Protein AF-A0A7V5RYQ4-F1 (afdb_monomer_lite)

Radius of gyration: 20.07 Å; chains: 1; bounding box: 42×40×81 Å

Foldseek 3Di:
DDDDDDPPDPDPDDLLLVLLLCVLVVVLVVSLVSLVVCCVPPVLSSLLSNLLSCLSVLVLVVSQVSLVSNLVVQVVPDDALGSNLLSLLSNLLSCLSVVVLVVSVVSLVVQLVVCLVVCLVPHLDDSQLSNLLSLLLRDPCRQDLVNLVVSLVSDDDDPSSLQRCLQSVLSVCLVVVNNVSSLVSLVCSQPPCVNCVPDPDDRALSSLLSVLLSCVSVVVNVSSLVSLVVSLVRLSVQSNPDSDSSSVSNSSSSNSSSCSSCVPSPPD

Secondary structure (DSSP, 8-state):
--------PPP---HHHHHHHHHHTT-HHHHHHHHHHTTTT-HHHHHHHHHHHHHHTT-HHHHHHHHHHHHHHHTT---TT-HHHHHHHHHHHHHHHTT-HHHHHHHHHHHHHHHHHHHTTT----THHHHHHHHHH-SSS---HHHHHHHHTT--S-HHHHHHHHHHHHHHHHHTT-HHHHHHHHHHHHH-HHHHTT------HHHHHHHHHHHHHTT-HHHHHHHHHHHHHHHHHHHHH---HHHHHHHHHHHHHHHHH-TTTS--

Sequence (268 aa):
MLTSSVSASPQARNPVKDALRTLRQGKYADAARLAEQFRAEHPGKASSLRGAALAMQRQYAQALPELERAANATANTPRPMSTYESLTAMRIACLAMSGQRQQAAQLAKSFNRETATRYAEQYPRPAILYGILIGAAMPETAFTPAEAQKILQYEDPAYEVRYYEQHLRAYLQTRQRQYRPALASLRRTYTDPKITAGVRSAPQPETLLVEAYLHQQLGETAKMRTRLRDAEQQLQNAMRRTDDEQKVMHYCALALLGRMLFPQEWKL

Structure (mmCIF, N/CA/C/O backbone):
data_AF-A0A7V5RYQ4-F1
#
_entry.id   AF-A0A7V5RYQ4-F1
#
loop_
_atom_site.group_PDB
_atom_site.id
_atom_site.type_symbol
_atom_site.label_atom_id
_atom_site.label_alt_id
_atom_site.label_comp_id
_atom_site.label_asym_id
_atom_site.label_entity_id
_atom_site.label_seq_id
_atom_site.pdbx_PDB_ins_code
_atom_site.Cartn_x
_atom_site.Cartn_y
_atom_site.Cartn_z
_atom_site.occupancy
_atom_site.B_iso_or_equiv
_atom_site.auth_seq_id
_atom_site.auth_comp_id
_atom_site.auth_asym_id
_atom_site.auth_atom_id
_atom_site.pdbx_PDB_model_num
ATOM 1 N N . MET A 1 1 ? 14.874 24.824 -56.187 1.00 39.75 1 MET A N 1
ATOM 2 C CA . MET A 1 1 ? 14.093 23.840 -55.411 1.00 39.75 1 MET A CA 1
ATOM 3 C C . MET A 1 1 ? 15.074 23.010 -54.598 1.00 39.75 1 MET A C 1
ATOM 5 O O . MET A 1 1 ? 15.811 22.235 -55.185 1.00 39.75 1 MET A O 1
ATOM 9 N N . LEU A 1 2 ? 15.153 23.238 -53.286 1.00 34.47 2 LEU A N 1
ATOM 10 C CA . LEU A 1 2 ? 15.930 22.419 -52.350 1.00 34.47 2 LEU A CA 1
ATOM 11 C C . LEU A 1 2 ? 14.920 21.746 -51.422 1.00 34.47 2 LEU A C 1
ATOM 13 O O . LEU A 1 2 ? 14.260 22.419 -50.634 1.00 34.47 2 LEU A O 1
ATOM 17 N N . THR A 1 3 ? 14.752 20.438 -51.573 1.00 40.00 3 THR A N 1
ATOM 18 C CA . THR A 1 3 ? 13.918 19.608 -50.703 1.00 40.00 3 THR A CA 1
ATOM 19 C C . THR A 1 3 ? 14.797 18.808 -49.753 1.00 40.00 3 THR A C 1
ATOM 21 O O . THR A 1 3 ? 15.615 18.026 -50.225 1.00 40.00 3 THR A O 1
ATOM 24 N N . SER A 1 4 ? 14.502 18.947 -48.456 1.00 40.09 4 SER A N 1
ATOM 25 C CA . SER A 1 4 ? 14.674 17.950 -47.384 1.00 40.09 4 SER A CA 1
ATOM 26 C C . SER A 1 4 ? 16.119 17.553 -47.020 1.00 40.09 4 SER A C 1
ATOM 28 O O . SER A 1 4 ? 16.972 17.344 -47.860 1.00 40.09 4 SER A O 1
ATOM 30 N N . SER A 1 5 ? 16.487 17.380 -45.754 1.00 34.50 5 SER A N 1
ATOM 31 C CA . SER A 1 5 ? 15.731 16.715 -44.697 1.00 34.50 5 SER A CA 1
ATOM 32 C C . SER A 1 5 ? 16.264 17.141 -43.324 1.00 34.50 5 SER A C 1
ATOM 34 O O . SER A 1 5 ? 17.437 16.971 -43.010 1.00 34.50 5 SER A O 1
ATOM 36 N N . VAL A 1 6 ? 15.384 17.680 -42.480 1.00 40.66 6 VAL A N 1
ATOM 37 C CA . VAL A 1 6 ? 15.636 17.762 -41.039 1.00 40.66 6 VAL A CA 1
ATOM 38 C C . VAL A 1 6 ? 15.249 16.402 -40.470 1.00 40.66 6 VAL A C 1
ATOM 40 O O . VAL A 1 6 ? 14.070 16.116 -40.264 1.00 40.66 6 VAL A O 1
ATOM 43 N N . SER A 1 7 ? 16.234 15.530 -40.270 1.00 34.94 7 SER A N 1
ATOM 44 C CA . SER A 1 7 ? 16.066 14.306 -39.492 1.00 34.94 7 SER A CA 1
ATOM 45 C C . SER A 1 7 ? 15.860 14.691 -38.026 1.00 34.94 7 SER A C 1
ATOM 47 O O . SER A 1 7 ? 16.817 14.880 -37.273 1.00 34.94 7 SER A O 1
ATOM 49 N N . ALA A 1 8 ? 14.605 14.852 -37.615 1.00 39.09 8 ALA A N 1
ATOM 50 C CA . ALA A 1 8 ? 14.261 14.904 -36.204 1.00 39.09 8 ALA A CA 1
ATOM 51 C C . ALA A 1 8 ? 14.556 13.525 -35.593 1.00 39.09 8 ALA A C 1
ATOM 53 O O . ALA A 1 8 ? 13.819 12.567 -35.824 1.00 39.09 8 ALA A O 1
ATOM 54 N N . SER A 1 9 ? 15.652 13.412 -34.840 1.00 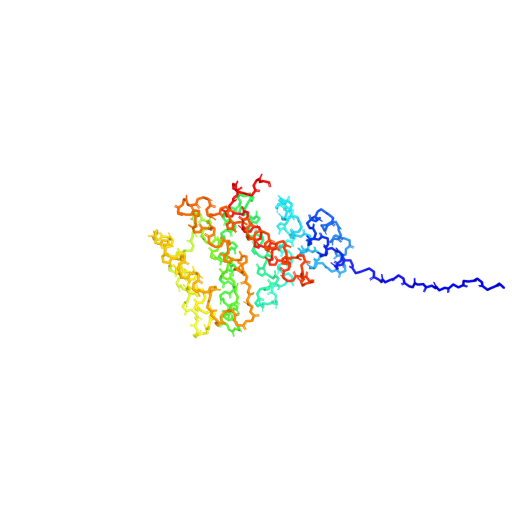36.44 9 SER A N 1
ATOM 55 C CA . SER A 1 9 ? 15.933 12.223 -34.036 1.00 36.44 9 SER A CA 1
ATOM 56 C C . SER A 1 9 ? 14.750 11.959 -33.096 1.00 36.44 9 SER A C 1
ATOM 58 O O . SER A 1 9 ? 14.366 12.862 -32.345 1.00 36.44 9 SER A O 1
ATOM 60 N N . PRO A 1 10 ? 14.151 10.755 -33.097 1.00 43.56 10 PRO A N 1
ATOM 61 C CA . PRO A 1 10 ? 13.106 10.429 -32.144 1.00 43.56 10 PRO A CA 1
ATOM 62 C C . PRO A 1 10 ? 13.731 10.440 -30.747 1.00 43.56 10 PRO A C 1
ATOM 64 O O . PRO A 1 10 ? 14.684 9.709 -30.483 1.00 43.56 10 PRO A O 1
ATOM 67 N N . GLN A 1 11 ? 13.216 11.287 -29.852 1.00 46.84 11 GLN A N 1
ATOM 68 C CA . GLN A 1 11 ? 13.546 11.232 -28.428 1.00 46.84 11 GLN A CA 1
ATOM 69 C C . GLN A 1 11 ? 13.432 9.775 -27.968 1.00 46.84 11 GLN A C 1
ATOM 71 O O . GLN A 1 11 ? 12.358 9.180 -28.091 1.00 46.84 11 GLN A O 1
ATOM 76 N N . ALA A 1 12 ? 14.534 9.195 -27.486 1.00 50.81 12 ALA A N 1
ATOM 77 C CA . ALA A 1 12 ? 14.554 7.830 -26.980 1.00 50.81 12 ALA A CA 1
ATOM 78 C C . ALA A 1 12 ? 13.444 7.682 -25.929 1.00 50.81 12 ALA A C 1
ATOM 80 O O . ALA A 1 12 ? 13.497 8.296 -24.859 1.00 50.81 12 ALA A O 1
ATOM 81 N N . ARG A 1 13 ? 12.388 6.933 -26.271 1.00 70.00 13 ARG A N 1
ATOM 82 C CA . ARG A 1 13 ? 11.271 6.667 -25.360 1.00 70.00 13 ARG A CA 1
ATOM 83 C C . ARG A 1 13 ? 11.849 5.993 -24.126 1.00 70.00 13 ARG A C 1
ATOM 85 O O . ARG A 1 13 ? 12.519 4.976 -24.251 1.00 70.00 13 ARG A O 1
ATOM 92 N N . ASN A 1 14 ? 11.623 6.570 -22.949 1.00 86.44 14 ASN A N 1
ATOM 93 C CA . ASN A 1 14 ? 12.034 5.957 -21.693 1.00 86.44 14 ASN A CA 1
ATOM 94 C C . ASN A 1 14 ? 10.878 5.065 -21.208 1.00 86.44 14 ASN A C 1
ATOM 96 O O . ASN A 1 14 ? 9.898 5.596 -20.671 1.00 86.44 14 ASN A O 1
ATOM 100 N N . PRO A 1 15 ? 10.968 3.733 -21.383 1.00 88.25 15 PRO A N 1
ATOM 101 C CA . PRO A 1 15 ? 9.842 2.834 -21.143 1.00 88.25 15 PRO A CA 1
ATOM 102 C C . PRO A 1 15 ? 9.419 2.806 -19.664 1.00 88.25 15 PRO A C 1
ATOM 104 O O . PRO A 1 15 ? 8.237 2.641 -19.359 1.00 88.25 15 PRO A O 1
ATOM 107 N N . VAL A 1 16 ? 10.349 3.078 -18.738 1.00 91.06 16 VAL A N 1
ATOM 108 C CA . VAL A 1 16 ? 10.059 3.218 -17.301 1.00 91.06 16 VAL A CA 1
ATOM 109 C C . VAL A 1 16 ? 9.179 4.441 -17.037 1.00 91.06 16 VAL A C 1
ATOM 111 O O . VAL A 1 16 ? 8.163 4.337 -16.347 1.00 91.06 16 VAL A O 1
ATOM 114 N N . LYS A 1 17 ? 9.531 5.605 -17.606 1.00 91.44 17 LYS A N 1
ATOM 115 C CA . LYS A 1 17 ? 8.724 6.831 -17.464 1.00 91.44 17 LYS A CA 1
ATOM 116 C C . LYS A 1 17 ? 7.338 6.664 -18.084 1.00 91.44 17 LYS A C 1
ATOM 118 O O . LYS A 1 17 ? 6.358 7.153 -17.521 1.00 91.44 17 LYS A O 1
ATOM 123 N N . ASP A 1 18 ? 7.243 5.951 -19.202 1.00 92.00 18 ASP A N 1
ATOM 124 C CA . ASP A 1 18 ? 5.969 5.672 -19.865 1.00 92.00 18 ASP A CA 1
ATOM 125 C C . ASP A 1 18 ? 5.062 4.769 -19.025 1.00 92.00 18 ASP A C 1
ATOM 127 O O . ASP A 1 18 ? 3.883 5.092 -18.845 1.00 92.00 18 ASP A O 1
ATOM 131 N N . ALA A 1 19 ? 5.598 3.695 -18.440 1.00 93.06 19 ALA A N 1
ATOM 132 C CA . ALA A 1 19 ? 4.845 2.845 -17.520 1.00 93.06 19 ALA A CA 1
ATOM 133 C C . ALA A 1 19 ? 4.399 3.605 -16.262 1.00 93.06 19 ALA A C 1
ATOM 135 O O . ALA A 1 19 ? 3.227 3.527 -15.889 1.00 93.06 19 ALA A O 1
ATOM 136 N N . LEU A 1 20 ? 5.280 4.409 -15.653 1.00 92.62 20 LEU A N 1
ATOM 137 C CA . LEU A 1 20 ? 4.946 5.226 -14.481 1.00 92.62 20 LEU A CA 1
ATOM 138 C C . LEU A 1 20 ? 3.841 6.249 -14.789 1.00 92.62 20 LEU A C 1
ATOM 140 O O . LEU A 1 20 ? 2.876 6.387 -14.035 1.00 92.62 20 LEU A O 1
ATOM 144 N N . ARG A 1 21 ? 3.941 6.948 -15.924 1.00 93.12 21 ARG A N 1
ATOM 145 C CA . ARG A 1 21 ? 2.907 7.880 -16.397 1.00 93.12 21 ARG A CA 1
ATOM 146 C C . ARG A 1 21 ? 1.570 7.172 -16.621 1.00 93.12 21 ARG A C 1
ATOM 148 O O . ARG A 1 21 ? 0.529 7.696 -16.234 1.00 93.12 21 ARG A O 1
ATOM 155 N N . THR A 1 22 ? 1.600 5.983 -17.214 1.00 92.88 22 THR A N 1
ATOM 156 C CA . THR A 1 22 ? 0.405 5.170 -17.482 1.00 92.88 22 THR A CA 1
ATOM 157 C C . THR A 1 22 ? -0.258 4.707 -16.179 1.00 92.88 22 THR A C 1
ATOM 159 O O . THR A 1 22 ? -1.479 4.806 -16.039 1.00 92.88 22 THR A O 1
ATOM 162 N N . LEU A 1 23 ? 0.543 4.316 -15.181 1.00 91.81 23 LEU A N 1
ATOM 163 C CA . LEU A 1 23 ? 0.080 3.958 -13.838 1.00 91.81 23 LEU A CA 1
ATOM 164 C C . LEU A 1 23 ? -0.651 5.128 -13.158 1.00 91.81 23 LEU A C 1
ATOM 166 O O . LEU A 1 23 ? -1.764 4.960 -12.660 1.00 91.81 23 LEU A O 1
ATOM 170 N N . ARG A 1 24 ? -0.075 6.337 -13.205 1.00 91.31 24 ARG A N 1
ATOM 171 C CA . ARG A 1 24 ? -0.666 7.563 -12.627 1.00 91.31 24 ARG A CA 1
ATOM 172 C C . ARG A 1 24 ? -1.993 7.966 -13.266 1.00 91.31 24 ARG A C 1
ATOM 174 O O . ARG A 1 24 ? -2.818 8.612 -12.624 1.00 91.31 24 ARG A O 1
ATOM 181 N N . GLN A 1 25 ? -2.199 7.595 -14.528 1.00 89.62 25 GLN A N 1
ATOM 182 C CA . GLN A 1 25 ? -3.453 7.821 -15.248 1.00 89.62 25 GLN A CA 1
ATOM 183 C C . GLN A 1 25 ? -4.543 6.797 -14.896 1.00 89.62 25 GLN A C 1
ATOM 185 O O . GLN A 1 25 ? -5.648 6.903 -15.416 1.00 89.62 25 GLN A O 1
ATOM 190 N N . GLY A 1 26 ? -4.255 5.809 -14.041 1.00 88.88 26 GLY A N 1
ATOM 191 C CA . GLY A 1 26 ? -5.197 4.742 -13.698 1.00 88.88 26 GLY A CA 1
ATOM 192 C C . GLY A 1 26 ? -5.332 3.662 -14.775 1.00 88.88 26 GLY A C 1
ATOM 193 O O . GLY A 1 26 ? -6.172 2.774 -14.655 1.00 88.88 26 GLY A O 1
ATOM 194 N N . LYS A 1 27 ? -4.498 3.696 -15.822 1.00 93.69 27 LYS A N 1
ATOM 195 C CA . LYS A 1 27 ? -4.488 2.703 -16.908 1.00 93.69 27 LYS A CA 1
ATOM 196 C C . LYS A 1 27 ? -3.659 1.489 -16.496 1.00 93.69 27 LYS A C 1
ATOM 198 O O . LYS A 1 27 ? -2.591 1.214 -17.036 1.00 93.69 27 LYS A O 1
ATOM 203 N N . TYR A 1 28 ? -4.119 0.789 -15.467 1.00 95.12 28 TYR A N 1
ATOM 204 C CA . TYR A 1 28 ? -3.316 -0.220 -14.782 1.00 95.12 28 TYR A CA 1
ATOM 205 C C . TYR A 1 28 ? -2.943 -1.416 -15.672 1.00 95.12 28 TYR A C 1
ATOM 207 O O . TYR A 1 28 ? -1.801 -1.865 -15.628 1.00 95.12 28 TYR A O 1
ATOM 215 N N . ALA A 1 29 ? -3.855 -1.895 -16.525 1.00 95.38 29 ALA A N 1
ATOM 216 C CA . ALA A 1 29 ? -3.565 -2.993 -17.452 1.00 95.38 29 ALA A CA 1
ATOM 217 C C . ALA A 1 29 ? -2.414 -2.641 -18.413 1.00 95.38 29 ALA A C 1
ATOM 219 O O . ALA A 1 29 ? -1.463 -3.410 -18.571 1.00 95.38 29 ALA A O 1
ATOM 220 N N . ASP A 1 30 ? -2.449 -1.433 -18.982 1.00 95.88 30 ASP A N 1
ATOM 221 C CA . ASP A 1 30 ? -1.393 -0.933 -19.862 1.00 95.88 30 ASP A CA 1
ATOM 222 C C . ASP A 1 30 ? -0.076 -0.723 -19.115 1.00 95.88 30 ASP A C 1
ATOM 224 O O . ASP A 1 30 ? 0.979 -1.097 -19.622 1.00 95.88 30 ASP A O 1
ATOM 228 N N . ALA A 1 31 ? -0.121 -0.178 -17.895 1.00 95.50 31 ALA A N 1
ATOM 229 C CA . ALA A 1 31 ? 1.069 0.002 -17.068 1.00 95.50 31 ALA A CA 1
ATOM 230 C C . ALA A 1 31 ? 1.757 -1.340 -16.763 1.00 95.50 31 ALA A C 1
ATOM 232 O O . ALA A 1 31 ? 2.977 -1.441 -16.876 1.00 95.50 31 ALA A O 1
ATOM 233 N N . ALA A 1 32 ? 0.981 -2.386 -16.451 1.00 96.69 32 ALA A N 1
ATOM 234 C CA . ALA A 1 32 ? 1.501 -3.732 -16.213 1.00 96.69 32 ALA A CA 1
ATOM 235 C C . ALA A 1 32 ? 2.130 -4.355 -17.473 1.00 96.69 32 ALA A C 1
ATOM 237 O O . ALA A 1 32 ? 3.149 -5.043 -17.376 1.00 96.69 32 ALA A O 1
ATOM 238 N N . ARG A 1 33 ? 1.544 -4.106 -18.653 1.00 96.31 33 ARG A N 1
ATOM 239 C CA . ARG A 1 33 ? 2.084 -4.556 -19.945 1.00 96.31 33 ARG A CA 1
ATOM 240 C C . ARG A 1 33 ? 3.380 -3.832 -20.299 1.00 96.31 33 ARG A C 1
ATOM 242 O O . ARG A 1 33 ? 4.342 -4.483 -20.686 1.00 96.31 33 ARG A O 1
ATOM 249 N N . LEU A 1 34 ? 3.418 -2.508 -20.146 1.00 95.50 34 LEU A N 1
ATOM 250 C CA . LEU A 1 34 ? 4.619 -1.706 -20.394 1.00 95.50 34 LEU A CA 1
ATOM 251 C C . LEU A 1 34 ? 5.756 -2.098 -19.445 1.00 95.50 34 LEU A C 1
ATOM 253 O O . LEU A 1 34 ? 6.893 -2.209 -19.888 1.00 95.50 34 LEU A O 1
ATOM 257 N N . ALA A 1 35 ? 5.448 -2.373 -18.173 1.00 95.19 35 ALA A N 1
ATOM 258 C CA . ALA A 1 35 ? 6.424 -2.844 -17.193 1.00 95.19 35 ALA A CA 1
ATOM 259 C C . ALA A 1 35 ? 7.144 -4.131 -17.622 1.00 95.19 35 ALA A C 1
ATOM 261 O O . ALA A 1 35 ? 8.342 -4.277 -17.398 1.00 95.19 35 ALA A O 1
ATOM 262 N N . GLU A 1 36 ? 6.430 -5.044 -18.281 1.00 93.94 36 GLU A N 1
ATOM 263 C CA . GLU A 1 36 ? 7.011 -6.294 -18.773 1.00 93.94 36 GLU A CA 1
ATOM 264 C C . GLU A 1 36 ? 8.041 -6.064 -19.887 1.00 93.94 36 GLU A C 1
ATOM 266 O O . GLU A 1 36 ? 9.062 -6.743 -19.939 1.00 93.94 36 GLU A O 1
ATOM 271 N N . GLN A 1 37 ? 7.815 -5.065 -20.745 1.00 94.00 37 GLN A N 1
ATOM 272 C CA . GLN A 1 37 ? 8.650 -4.807 -21.923 1.00 94.00 37 GLN A CA 1
ATOM 273 C C . GLN A 1 37 ? 10.085 -4.407 -21.574 1.00 94.00 37 GLN A C 1
ATOM 275 O O . GLN A 1 37 ? 10.991 -4.693 -22.346 1.00 94.00 37 GLN A O 1
ATOM 280 N N . PHE A 1 38 ? 10.301 -3.776 -20.417 1.00 93.94 38 PHE A N 1
ATOM 281 C CA . PHE A 1 38 ? 11.634 -3.362 -19.964 1.00 93.94 38 PHE A CA 1
ATOM 282 C C . PHE A 1 38 ? 12.177 -4.215 -18.811 1.00 93.94 38 PHE A C 1
ATOM 284 O O . PHE A 1 38 ? 13.184 -3.858 -18.196 1.00 93.94 38 PHE A O 1
ATOM 291 N N . ARG A 1 39 ? 11.538 -5.350 -18.490 1.00 95.00 39 ARG A N 1
ATOM 292 C CA . ARG A 1 39 ? 11.945 -6.207 -17.364 1.00 95.00 39 ARG A CA 1
ATOM 293 C C . ARG A 1 39 ? 13.393 -6.678 -17.474 1.00 95.00 39 ARG A C 1
ATOM 295 O O . ARG A 1 39 ? 14.073 -6.728 -16.454 1.00 95.00 39 ARG A O 1
ATOM 302 N N . ALA A 1 40 ? 13.853 -7.001 -18.683 1.00 93.19 40 ALA A N 1
ATOM 303 C CA . ALA A 1 40 ? 15.225 -7.447 -18.920 1.00 93.19 40 ALA A CA 1
ATOM 304 C C . ALA A 1 40 ? 16.263 -6.373 -18.543 1.00 93.19 40 ALA A C 1
ATOM 306 O O . ALA A 1 40 ? 17.316 -6.696 -18.003 1.00 93.19 40 ALA A O 1
ATOM 307 N N . GLU A 1 41 ? 15.943 -5.099 -18.775 1.00 92.38 41 GLU A N 1
ATOM 308 C CA . GLU A 1 41 ? 16.846 -3.965 -18.542 1.00 92.38 41 GLU A CA 1
ATOM 309 C C . GLU A 1 41 ? 16.755 -3.430 -17.104 1.00 92.38 41 GLU A C 1
ATOM 311 O O . GLU A 1 41 ? 17.755 -3.030 -16.505 1.00 92.38 41 GLU A O 1
ATOM 316 N N . HIS A 1 42 ? 15.550 -3.420 -16.522 1.00 92.31 42 HIS A N 1
ATOM 317 C CA . HIS A 1 42 ? 15.293 -2.863 -15.191 1.00 92.31 42 HIS A CA 1
ATOM 318 C C . HIS A 1 42 ? 14.363 -3.760 -14.353 1.00 92.31 42 HIS A C 1
ATOM 320 O O . HIS A 1 42 ? 13.233 -3.366 -14.043 1.00 92.31 42 HIS A O 1
ATOM 326 N N . PRO A 1 43 ? 14.821 -4.946 -13.913 1.00 91.94 43 PRO A N 1
ATOM 327 C CA . PRO A 1 43 ? 13.960 -5.961 -13.296 1.00 91.94 43 PRO A CA 1
ATOM 328 C C . PRO A 1 43 ? 13.281 -5.501 -11.997 1.00 91.94 43 PRO A C 1
ATOM 330 O O . PRO A 1 43 ? 12.105 -5.802 -11.776 1.00 91.94 43 PRO A O 1
ATOM 333 N N . GLY A 1 44 ? 13.976 -4.730 -11.151 1.00 91.19 44 GLY A N 1
ATOM 334 C CA . GLY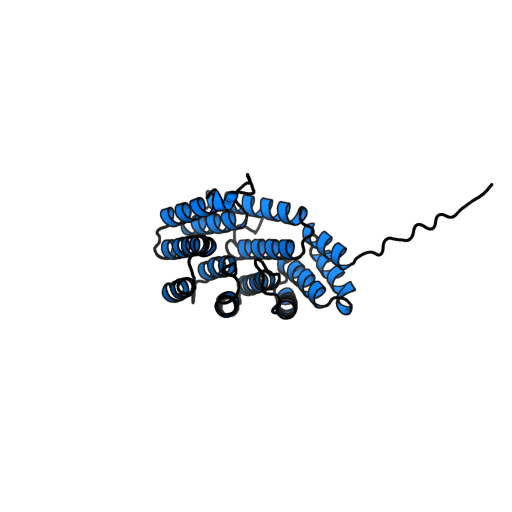 A 1 44 ? 13.410 -4.194 -9.905 1.00 91.19 44 GLY A CA 1
ATOM 335 C C . GLY A 1 44 ? 12.294 -3.173 -10.149 1.00 91.19 44 GLY A C 1
ATOM 336 O O . GLY A 1 44 ? 11.213 -3.284 -9.572 1.00 91.19 44 GLY A O 1
ATOM 337 N N . LYS A 1 45 ? 12.516 -2.227 -11.072 1.00 91.62 45 LYS A N 1
ATOM 338 C CA . LYS A 1 45 ? 11.516 -1.210 -11.446 1.00 91.62 45 LYS A CA 1
ATOM 339 C C . LYS A 1 45 ? 10.323 -1.822 -12.171 1.00 91.62 45 LYS A C 1
ATOM 341 O O . LYS A 1 45 ? 9.185 -1.441 -11.911 1.00 91.62 45 LYS A O 1
ATOM 346 N N . ALA A 1 46 ? 10.577 -2.798 -13.043 1.00 94.38 46 ALA A N 1
ATOM 347 C CA . ALA A 1 46 ? 9.528 -3.547 -13.722 1.00 94.38 46 ALA A CA 1
ATOM 348 C C . ALA A 1 46 ? 8.636 -4.262 -12.703 1.00 94.38 46 ALA A C 1
ATOM 350 O O . ALA A 1 46 ? 7.417 -4.119 -12.752 1.00 94.38 46 ALA A O 1
ATOM 351 N N . SER A 1 47 ? 9.245 -4.944 -11.725 1.00 96.62 47 SER A N 1
ATOM 352 C CA . SER A 1 47 ? 8.510 -5.632 -10.657 1.00 96.62 47 SER A CA 1
ATOM 353 C C . SER A 1 47 ? 7.704 -4.655 -9.788 1.00 96.62 47 SER A C 1
ATOM 355 O O . SER A 1 47 ? 6.549 -4.927 -9.473 1.00 96.62 47 SER A O 1
ATOM 357 N N . SER A 1 48 ? 8.268 -3.486 -9.458 1.00 94.81 48 SER A N 1
ATOM 358 C CA . SER A 1 48 ? 7.599 -2.427 -8.682 1.00 94.81 48 SER A CA 1
ATOM 359 C C . SER A 1 48 ? 6.337 -1.915 -9.390 1.00 94.81 48 SER A C 1
ATOM 361 O O . SER A 1 48 ? 5.223 -2.018 -8.870 1.00 94.81 48 SER A O 1
ATOM 363 N N . LEU A 1 49 ? 6.494 -1.448 -10.634 1.00 95.69 49 LEU A N 1
ATOM 364 C CA . LEU A 1 49 ? 5.409 -0.866 -11.426 1.00 95.69 49 LEU A CA 1
ATOM 365 C C . LEU A 1 49 ? 4.345 -1.900 -11.802 1.00 95.69 49 LEU A C 1
ATOM 367 O O . LEU A 1 49 ? 3.148 -1.616 -11.705 1.00 95.69 49 LEU A O 1
ATOM 371 N N . ARG A 1 50 ? 4.762 -3.110 -12.192 1.00 97.31 50 ARG A N 1
ATOM 372 C CA . ARG A 1 50 ? 3.841 -4.205 -12.504 1.00 97.31 50 ARG A CA 1
ATOM 373 C C . ARG A 1 50 ? 3.083 -4.657 -11.260 1.00 97.31 50 ARG A C 1
ATOM 375 O O . ARG A 1 50 ? 1.865 -4.789 -11.323 1.00 97.31 50 ARG A O 1
ATOM 382 N N . GLY A 1 51 ? 3.771 -4.850 -10.135 1.00 96.81 51 GLY A N 1
ATOM 383 C CA . GLY A 1 51 ? 3.157 -5.245 -8.868 1.00 96.81 51 GLY A CA 1
ATOM 384 C C . GLY A 1 51 ? 2.094 -4.251 -8.404 1.00 96.81 51 GLY A C 1
ATOM 385 O O . GLY A 1 51 ? 0.964 -4.654 -8.122 1.00 96.81 51 GLY A O 1
ATOM 386 N N . ALA A 1 52 ? 2.408 -2.951 -8.419 1.00 95.12 52 ALA A N 1
ATOM 387 C CA . ALA A 1 52 ? 1.448 -1.897 -8.094 1.00 95.12 52 ALA A CA 1
ATOM 388 C C . ALA A 1 52 ? 0.244 -1.902 -9.053 1.00 95.12 52 ALA A C 1
ATOM 390 O O . ALA A 1 52 ? -0.906 -1.891 -8.612 1.00 95.12 52 ALA A O 1
ATOM 391 N N . ALA A 1 53 ? 0.481 -1.992 -10.365 1.00 96.69 53 ALA A N 1
ATOM 392 C CA . ALA A 1 53 ? -0.584 -2.036 -11.364 1.00 96.69 53 ALA A CA 1
ATOM 393 C C . ALA A 1 53 ? -1.522 -3.247 -11.193 1.00 96.69 53 ALA A C 1
ATOM 395 O O . ALA A 1 53 ? -2.744 -3.104 -11.273 1.00 96.69 53 ALA A O 1
ATOM 396 N N . LEU A 1 54 ? -0.978 -4.441 -10.947 1.00 97.69 54 LEU A N 1
ATOM 397 C CA . LEU A 1 54 ? -1.761 -5.660 -10.714 1.00 97.69 54 LEU A CA 1
ATOM 398 C C . LEU A 1 54 ? -2.568 -5.566 -9.411 1.00 97.69 54 LEU A C 1
ATOM 400 O O . LEU A 1 54 ? -3.749 -5.920 -9.382 1.00 97.69 54 LEU A O 1
ATOM 404 N N . ALA A 1 55 ? -1.966 -5.028 -8.345 1.00 94.75 55 ALA A N 1
ATOM 405 C CA . ALA A 1 55 ? -2.640 -4.824 -7.066 1.00 94.75 55 ALA A CA 1
ATOM 406 C C . ALA A 1 55 ? -3.823 -3.852 -7.197 1.00 94.75 55 ALA A C 1
ATOM 408 O O . ALA A 1 55 ? -4.917 -4.123 -6.694 1.00 94.75 55 ALA A O 1
ATOM 409 N N . MET A 1 56 ? -3.643 -2.754 -7.939 1.00 92.81 56 MET A N 1
ATOM 410 C CA . MET A 1 56 ? -4.710 -1.783 -8.198 1.00 92.81 56 MET A CA 1
ATOM 411 C C . MET A 1 56 ? -5.861 -2.367 -9.030 1.00 92.81 56 MET A C 1
ATOM 413 O O . MET A 1 56 ? -7.008 -1.962 -8.822 1.00 92.81 56 MET A O 1
ATOM 417 N N . GLN A 1 57 ? -5.577 -3.365 -9.877 1.00 94.44 57 GLN A N 1
ATOM 418 C CA . GLN A 1 57 ? -6.556 -4.176 -10.621 1.00 94.44 57 GLN A CA 1
ATOM 419 C C . GLN A 1 57 ? -7.183 -5.310 -9.799 1.00 94.44 57 GLN A C 1
ATOM 421 O O . GLN A 1 57 ? -7.961 -6.094 -10.336 1.00 94.44 57 GLN A O 1
ATOM 426 N N . ARG A 1 58 ? -6.860 -5.422 -8.505 1.00 93.94 58 ARG A N 1
ATOM 427 C CA . ARG A 1 58 ? -7.324 -6.502 -7.617 1.00 93.94 58 ARG A CA 1
ATOM 428 C C . ARG A 1 58 ? -6.846 -7.901 -8.032 1.00 93.94 58 ARG A C 1
ATOM 430 O O . ARG A 1 58 ? -7.356 -8.905 -7.542 1.00 93.94 58 ARG A O 1
ATOM 437 N N . GLN A 1 59 ? -5.820 -7.991 -8.878 1.00 96.50 59 GLN A N 1
ATOM 438 C CA . GLN A 1 59 ? -5.178 -9.248 -9.271 1.00 96.50 59 GLN A CA 1
ATOM 439 C C . GLN A 1 59 ? -4.128 -9.654 -8.223 1.00 96.50 59 GLN A C 1
ATOM 441 O O . GLN A 1 59 ? -2.942 -9.793 -8.518 1.00 96.50 59 GLN A O 1
ATOM 446 N N . TYR A 1 60 ? -4.561 -9.812 -6.967 1.00 94.69 60 TYR A N 1
ATOM 447 C CA . TYR A 1 60 ? -3.670 -9.932 -5.806 1.00 94.69 60 TYR A CA 1
ATOM 448 C C . TYR A 1 60 ? -2.707 -11.119 -5.896 1.00 94.69 60 TYR A C 1
ATOM 450 O O . TYR A 1 60 ? -1.530 -10.963 -5.590 1.00 94.69 60 TYR A O 1
ATOM 458 N N . ALA A 1 61 ? -3.175 -12.274 -6.379 1.00 94.94 61 ALA A N 1
ATOM 459 C CA . ALA A 1 61 ? -2.336 -13.462 -6.543 1.00 94.94 61 ALA A CA 1
ATOM 460 C C . ALA A 1 61 ? -1.140 -13.216 -7.480 1.00 94.94 61 ALA A C 1
ATOM 462 O O . ALA A 1 61 ? -0.045 -13.703 -7.221 1.00 94.94 61 ALA A O 1
ATOM 463 N N . GLN A 1 62 ? -1.330 -12.416 -8.535 1.00 96.94 62 GLN A N 1
ATOM 464 C CA . GLN A 1 62 ? -0.261 -12.055 -9.471 1.00 96.94 62 GLN A CA 1
ATOM 465 C C . GLN A 1 62 ? 0.589 -10.887 -8.951 1.00 96.94 62 GLN A C 1
ATOM 467 O O . GLN A 1 62 ? 1.785 -10.825 -9.222 1.00 96.94 62 GLN A O 1
ATOM 472 N N . ALA A 1 63 ? -0.013 -9.964 -8.197 1.00 97.06 63 ALA A N 1
ATOM 473 C CA . ALA A 1 63 ? 0.679 -8.805 -7.642 1.00 97.06 63 ALA A CA 1
ATOM 474 C C . ALA A 1 63 ? 1.696 -9.183 -6.555 1.00 97.06 63 ALA A C 1
ATOM 476 O O . ALA A 1 63 ? 2.785 -8.620 -6.511 1.00 97.06 63 ALA A O 1
ATOM 477 N N . LEU A 1 64 ? 1.357 -10.139 -5.685 1.00 95.88 64 LEU A N 1
ATOM 478 C CA . LEU A 1 64 ? 2.185 -10.534 -4.540 1.00 95.88 64 LEU A CA 1
ATOM 479 C C . LEU A 1 64 ? 3.639 -10.901 -4.894 1.00 95.88 64 LEU A C 1
ATOM 481 O O . LEU A 1 64 ? 4.533 -10.287 -4.306 1.00 95.88 64 LEU A O 1
ATOM 485 N N . PRO A 1 65 ? 3.917 -11.819 -5.844 1.00 97.06 65 PRO A N 1
ATOM 486 C CA . PRO A 1 65 ? 5.295 -12.170 -6.195 1.00 97.06 65 PRO A CA 1
ATOM 487 C C . PRO A 1 65 ? 6.058 -11.016 -6.867 1.00 97.06 65 PRO A C 1
ATOM 489 O O . PRO A 1 65 ? 7.274 -10.911 -6.714 1.00 97.06 65 PRO A O 1
ATOM 492 N N . GLU A 1 66 ? 5.373 -10.131 -7.600 1.00 97.75 66 GLU A N 1
ATOM 493 C CA . GLU A 1 66 ? 5.991 -8.930 -8.183 1.00 97.75 66 GLU A CA 1
ATOM 494 C C . GLU A 1 66 ? 6.408 -7.937 -7.093 1.00 97.75 66 GLU A C 1
ATOM 496 O O . GLU A 1 66 ? 7.547 -7.469 -7.068 1.00 97.75 66 GLU A O 1
ATOM 501 N N . LEU A 1 67 ? 5.503 -7.662 -6.152 1.00 94.69 67 LEU A N 1
ATOM 502 C CA . LEU A 1 67 ? 5.754 -6.755 -5.038 1.00 94.69 67 LEU A CA 1
ATOM 503 C C . LEU A 1 67 ? 6.845 -7.287 -4.101 1.00 94.69 67 LEU A C 1
ATOM 505 O O . LEU A 1 67 ? 7.647 -6.508 -3.597 1.00 94.69 67 LEU A O 1
ATOM 509 N N . GLU A 1 68 ? 6.903 -8.601 -3.875 1.00 94.38 68 GLU A N 1
ATOM 510 C CA . GLU A 1 68 ? 7.976 -9.236 -3.106 1.00 94.38 68 GLU A CA 1
ATOM 511 C C . GLU A 1 68 ? 9.342 -9.063 -3.770 1.00 94.38 68 GLU A C 1
ATOM 513 O O . GLU A 1 68 ? 10.280 -8.592 -3.127 1.00 94.38 68 GLU A O 1
ATOM 518 N N . ARG A 1 69 ? 9.447 -9.373 -5.068 1.00 94.25 69 ARG A N 1
ATOM 519 C CA . ARG A 1 69 ? 10.691 -9.175 -5.823 1.00 94.25 69 ARG A CA 1
ATOM 520 C C . ARG A 1 69 ? 11.147 -7.718 -5.786 1.00 94.25 69 ARG A C 1
ATOM 522 O O . ARG A 1 69 ? 12.328 -7.453 -5.571 1.00 94.25 69 ARG A O 1
ATOM 529 N N . ALA A 1 70 ? 10.218 -6.781 -5.954 1.00 92.75 70 ALA A N 1
ATOM 530 C CA . ALA A 1 70 ? 10.508 -5.353 -5.900 1.00 92.75 70 ALA A CA 1
ATOM 531 C C . ALA A 1 70 ? 10.954 -4.889 -4.500 1.00 92.75 70 ALA A C 1
ATOM 533 O O . ALA A 1 70 ? 11.907 -4.115 -4.379 1.00 92.75 70 ALA A O 1
ATOM 534 N N . ALA A 1 71 ? 10.291 -5.371 -3.443 1.00 88.88 71 ALA A N 1
ATOM 535 C CA . ALA A 1 71 ? 10.646 -5.045 -2.064 1.00 88.88 71 ALA A CA 1
ATOM 536 C C . ALA A 1 71 ? 12.057 -5.556 -1.742 1.00 88.88 71 ALA A C 1
ATOM 538 O O . ALA A 1 71 ? 12.897 -4.785 -1.291 1.00 88.88 71 ALA A O 1
ATOM 539 N N . ASN A 1 72 ? 12.364 -6.808 -2.088 1.00 89.06 72 ASN A N 1
ATOM 540 C CA . ASN A 1 72 ? 13.691 -7.390 -1.873 1.00 89.06 72 ASN A CA 1
ATOM 541 C C . ASN A 1 72 ? 14.787 -6.626 -2.636 1.00 89.06 72 ASN A C 1
ATOM 543 O O . ASN A 1 72 ? 15.857 -6.374 -2.088 1.00 89.06 72 ASN A O 1
ATOM 547 N N . ALA A 1 73 ? 14.506 -6.184 -3.867 1.00 87.06 73 ALA A N 1
ATOM 548 C CA . ALA A 1 73 ? 15.444 -5.388 -4.663 1.00 87.06 73 ALA A CA 1
ATOM 549 C C . ALA A 1 73 ? 15.727 -3.989 -4.078 1.00 87.06 73 ALA A C 1
ATOM 551 O O . ALA A 1 73 ? 16.740 -3.380 -4.416 1.00 87.06 73 ALA A O 1
ATOM 552 N N . THR A 1 74 ? 14.844 -3.469 -3.219 1.00 81.88 74 THR A N 1
ATOM 553 C CA . THR A 1 74 ? 14.944 -2.124 -2.619 1.00 81.88 74 THR A CA 1
ATOM 554 C C . THR A 1 74 ? 15.178 -2.149 -1.104 1.00 81.88 74 THR A C 1
ATOM 556 O O . THR A 1 74 ? 15.298 -1.096 -0.477 1.00 81.88 74 THR A O 1
ATOM 559 N N . ALA A 1 75 ? 15.312 -3.339 -0.508 1.00 74.62 75 ALA A N 1
ATOM 560 C CA . ALA A 1 75 ? 15.426 -3.539 0.937 1.00 74.62 75 ALA A CA 1
ATOM 561 C C . ALA A 1 75 ? 16.692 -2.913 1.553 1.00 74.62 75 ALA A C 1
ATOM 563 O O . ALA A 1 75 ? 16.716 -2.612 2.744 1.00 74.62 75 ALA A O 1
ATOM 564 N N . ASN A 1 76 ? 17.738 -2.688 0.752 1.00 67.62 76 ASN A N 1
ATOM 565 C CA . ASN A 1 76 ? 19.009 -2.113 1.209 1.00 67.62 76 ASN A CA 1
ATOM 566 C C . ASN A 1 76 ? 19.051 -0.577 1.142 1.00 67.62 76 ASN A C 1
ATOM 568 O O . ASN A 1 76 ? 20.067 0.019 1.488 1.00 67.62 76 ASN A O 1
ATOM 572 N N . THR A 1 77 ? 17.962 0.078 0.725 1.00 60.19 77 THR A N 1
ATOM 573 C CA . THR A 1 77 ? 17.850 1.546 0.700 1.00 60.19 77 THR A CA 1
ATOM 574 C C . THR A 1 77 ? 16.771 2.051 1.666 1.00 60.19 77 THR A C 1
ATOM 576 O O . THR A 1 77 ? 15.780 2.638 1.218 1.00 60.19 77 THR A O 1
ATOM 579 N N . PRO A 1 78 ? 16.913 1.824 2.987 1.00 50.84 78 PRO A N 1
ATOM 580 C CA . PRO A 1 78 ? 15.955 2.324 3.961 1.00 50.84 78 PRO A CA 1
ATOM 581 C C . PRO A 1 78 ? 16.065 3.853 4.045 1.00 50.84 78 PRO A C 1
ATOM 583 O O . PRO A 1 78 ? 17.090 4.413 4.421 1.00 50.84 78 PRO A O 1
ATOM 586 N N . ARG A 1 79 ? 14.998 4.542 3.644 1.00 53.03 79 ARG A N 1
ATOM 587 C CA . ARG A 1 79 ? 14.819 5.999 3.751 1.00 53.03 79 ARG A CA 1
ATOM 588 C C . ARG A 1 79 ? 13.383 6.305 4.172 1.00 53.03 79 ARG A C 1
ATOM 590 O O . ARG A 1 79 ? 12.525 5.432 4.013 1.00 53.03 79 ARG A O 1
ATOM 597 N N . PRO A 1 80 ? 13.088 7.530 4.637 1.00 45.91 80 PRO A N 1
ATOM 598 C CA . PRO A 1 80 ? 11.716 7.919 4.901 1.00 45.91 80 PRO A CA 1
ATOM 599 C C . PRO A 1 80 ? 10.832 7.784 3.658 1.00 45.91 80 PRO A C 1
ATOM 601 O O . PRO A 1 80 ? 11.204 8.276 2.591 1.00 45.91 80 PRO A O 1
ATOM 604 N N . MET A 1 81 ? 9.678 7.118 3.799 1.00 55.31 81 MET A N 1
ATOM 605 C CA . MET A 1 81 ? 8.757 6.779 2.704 1.00 55.31 81 MET A CA 1
ATOM 606 C C . MET A 1 81 ? 9.392 5.872 1.645 1.00 55.31 81 MET A C 1
ATOM 608 O O . MET A 1 81 ? 9.085 6.023 0.463 1.00 55.31 81 MET A O 1
ATOM 612 N N . SER A 1 82 ? 10.335 4.996 2.006 1.00 67.88 82 SER A N 1
ATOM 613 C CA . SER A 1 82 ? 11.072 4.240 0.988 1.00 67.88 82 SER A CA 1
ATOM 614 C C . SER A 1 82 ? 10.145 3.370 0.141 1.00 67.88 82 SER A C 1
ATOM 616 O O . SER A 1 82 ? 9.082 2.908 0.571 1.00 67.88 82 SER A O 1
ATOM 618 N N . THR A 1 83 ? 10.582 3.110 -1.089 1.00 78.38 83 THR A N 1
ATOM 619 C CA . THR A 1 83 ? 9.907 2.179 -1.994 1.00 78.38 83 THR A CA 1
ATOM 620 C C . THR A 1 83 ? 9.695 0.819 -1.316 1.00 78.38 83 THR A C 1
ATOM 622 O O . THR A 1 83 ? 8.633 0.229 -1.486 1.00 78.38 83 THR A O 1
ATOM 625 N N . TYR A 1 84 ? 10.628 0.374 -0.463 1.00 83.00 84 TYR A N 1
ATOM 626 C CA . TYR A 1 84 ? 10.493 -0.846 0.339 1.00 83.00 84 TYR A CA 1
ATOM 627 C C . TYR A 1 84 ? 9.257 -0.835 1.252 1.00 83.00 84 TYR A C 1
ATOM 629 O O . TYR A 1 84 ? 8.477 -1.790 1.236 1.00 83.00 84 TYR A O 1
ATOM 637 N N . GLU A 1 85 ? 9.042 0.245 2.011 1.00 77.56 85 GLU A N 1
ATOM 638 C CA . GLU A 1 85 ? 7.894 0.370 2.921 1.00 77.56 85 GLU A CA 1
ATOM 639 C C . GLU A 1 85 ? 6.576 0.337 2.140 1.00 77.56 85 GLU A C 1
ATOM 641 O O . GLU A 1 85 ? 5.663 -0.418 2.475 1.00 77.56 85 GLU A O 1
ATOM 646 N N . SER A 1 86 ? 6.504 1.101 1.046 1.00 83.94 86 SER A N 1
ATOM 647 C CA . SER A 1 86 ? 5.308 1.184 0.201 1.00 83.94 86 SER A CA 1
ATOM 648 C C . SER A 1 86 ? 4.989 -0.154 -0.474 1.00 83.94 86 SER A C 1
ATOM 650 O O . SER A 1 86 ? 3.839 -0.593 -0.495 1.00 83.94 86 SER A O 1
ATOM 652 N N . LEU A 1 87 ? 6.003 -0.846 -0.997 1.00 88.50 87 LEU A N 1
ATOM 653 C CA . LEU A 1 87 ? 5.840 -2.166 -1.607 1.00 88.50 87 LEU A CA 1
ATOM 654 C C . LEU A 1 87 ? 5.405 -3.206 -0.573 1.00 88.50 87 LEU A C 1
ATOM 656 O O . LEU A 1 87 ? 4.475 -3.971 -0.828 1.00 88.50 87 LEU A O 1
ATOM 660 N N . THR A 1 88 ? 6.012 -3.203 0.614 1.00 87.00 88 THR A N 1
ATOM 661 C CA . THR A 1 88 ? 5.656 -4.134 1.694 1.00 87.00 88 THR A CA 1
ATOM 662 C C . THR A 1 88 ? 4.240 -3.889 2.205 1.00 87.00 88 THR A C 1
ATOM 664 O O . THR A 1 88 ? 3.469 -4.832 2.379 1.00 87.00 88 THR A O 1
ATOM 667 N N . ALA A 1 89 ? 3.834 -2.631 2.335 1.00 82.25 89 ALA A N 1
ATOM 668 C CA . ALA A 1 89 ? 2.463 -2.268 2.646 1.00 82.25 89 ALA A CA 1
ATOM 669 C C . ALA A 1 89 ? 1.447 -2.769 1.615 1.00 82.25 89 ALA A C 1
ATOM 671 O O . ALA A 1 89 ? 0.420 -3.345 1.983 1.00 82.25 89 ALA A O 1
ATOM 672 N N . MET A 1 90 ? 1.742 -2.595 0.321 1.00 89.31 90 MET A N 1
ATOM 673 C CA . MET A 1 90 ? 0.905 -3.130 -0.753 1.00 89.31 90 MET A CA 1
ATOM 674 C C . MET A 1 90 ? 0.788 -4.651 -0.662 1.00 89.31 90 MET A C 1
ATOM 676 O O . MET A 1 90 ? -0.314 -5.175 -0.833 1.00 89.31 90 MET A O 1
ATOM 680 N N . ARG A 1 91 ? 1.879 -5.365 -0.339 1.00 91.31 91 ARG A N 1
ATOM 681 C CA . ARG A 1 91 ? 1.843 -6.823 -0.119 1.00 91.31 91 ARG A CA 1
ATOM 682 C C . ARG A 1 91 ? 0.895 -7.188 1.009 1.00 91.31 91 ARG A C 1
ATOM 684 O O . ARG A 1 91 ? 0.044 -8.052 0.822 1.00 91.31 91 ARG A O 1
ATOM 691 N N . ILE A 1 92 ? 1.005 -6.514 2.152 1.00 85.56 92 ILE A N 1
ATOM 692 C CA . ILE A 1 92 ? 0.151 -6.788 3.309 1.00 85.56 92 ILE A CA 1
ATOM 693 C C . ILE A 1 92 ? -1.323 -6.544 2.959 1.00 85.56 92 ILE A C 1
ATOM 695 O O . ILE A 1 92 ? -2.166 -7.397 3.241 1.00 85.56 92 ILE A O 1
ATOM 699 N N . ALA A 1 93 ? -1.628 -5.442 2.267 1.00 84.44 93 ALA A N 1
ATOM 700 C CA . ALA A 1 93 ? -2.979 -5.147 1.801 1.00 84.44 93 ALA A CA 1
ATOM 701 C C . ALA A 1 93 ? -3.501 -6.219 0.825 1.00 84.44 93 ALA A C 1
ATOM 703 O O . ALA A 1 93 ? -4.632 -6.683 0.965 1.00 84.44 93 ALA A O 1
ATOM 704 N N . CYS A 1 94 ? -2.676 -6.668 -0.128 1.00 90.25 94 CYS A N 1
ATOM 705 C CA . CYS A 1 94 ? -3.028 -7.737 -1.067 1.00 90.25 94 CYS A CA 1
ATOM 706 C C . CYS A 1 94 ? -3.280 -9.080 -0.359 1.00 90.25 94 CYS A C 1
ATOM 708 O O . CYS A 1 94 ? -4.253 -9.767 -0.678 1.00 90.25 94 CYS A O 1
ATOM 710 N N . LEU A 1 95 ? -2.449 -9.455 0.621 1.00 87.75 95 LEU A N 1
ATOM 711 C CA . LEU A 1 95 ? -2.653 -10.660 1.435 1.00 87.75 95 LEU A CA 1
ATOM 712 C C . LEU A 1 95 ? -3.972 -10.573 2.213 1.00 87.75 95 LEU A C 1
ATOM 714 O O . LEU A 1 95 ? -4.787 -11.490 2.159 1.00 87.75 95 LEU A O 1
ATOM 718 N N . ALA A 1 96 ? -4.232 -9.445 2.876 1.00 81.69 96 ALA A N 1
ATOM 719 C CA . ALA A 1 96 ? -5.455 -9.252 3.647 1.00 81.69 96 ALA A CA 1
ATOM 720 C C . ALA A 1 96 ? -6.719 -9.283 2.767 1.00 81.69 96 ALA A C 1
ATOM 722 O O . ALA A 1 96 ? -7.692 -9.955 3.115 1.00 81.69 96 ALA A O 1
ATOM 723 N N . MET A 1 97 ? -6.696 -8.603 1.614 1.00 84.50 97 MET A N 1
ATOM 724 C CA . MET A 1 97 ? -7.825 -8.550 0.674 1.00 84.50 97 MET A CA 1
ATOM 725 C C . MET A 1 97 ? -8.049 -9.864 -0.087 1.00 84.50 97 MET A C 1
ATOM 727 O O . MET A 1 97 ? -9.170 -10.126 -0.509 1.00 84.50 97 MET A O 1
ATOM 731 N N . SER A 1 98 ? -7.025 -10.714 -0.221 1.00 87.81 98 SER A N 1
ATOM 732 C CA . SER A 1 98 ? -7.159 -12.077 -0.763 1.00 87.81 9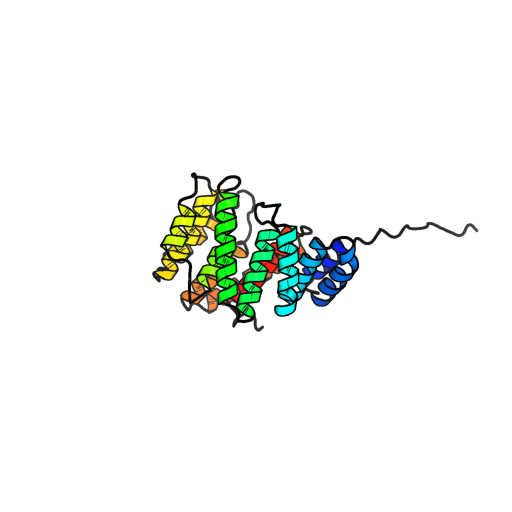8 SER A CA 1
ATOM 733 C C . SER A 1 98 ? -7.557 -13.125 0.288 1.00 87.81 98 SER A C 1
ATOM 735 O O . SER A 1 98 ? -7.591 -14.312 -0.016 1.00 87.81 98 SER A O 1
ATOM 737 N N . GLY A 1 99 ? -7.864 -12.708 1.523 1.00 82.62 99 GLY A N 1
ATOM 738 C CA . GLY A 1 99 ? -8.288 -13.600 2.608 1.00 82.62 99 GLY A CA 1
ATOM 739 C C . GLY A 1 99 ? -7.142 -14.235 3.404 1.00 82.62 99 GLY A C 1
ATOM 740 O O . GLY A 1 99 ? -7.388 -14.852 4.437 1.00 82.62 99 GLY A O 1
ATOM 741 N N . GLN A 1 100 ? -5.884 -14.013 3.015 1.00 84.50 100 GLN A N 1
ATOM 742 C CA . GLN A 1 100 ? -4.681 -14.537 3.677 1.00 84.50 100 GLN A CA 1
ATOM 743 C C . GLN A 1 100 ? -4.284 -13.686 4.898 1.00 84.50 100 GLN A C 1
ATOM 745 O O . GLN A 1 100 ? -3.151 -13.218 5.035 1.00 84.50 100 GLN A O 1
ATOM 750 N N . ARG A 1 101 ? -5.237 -13.457 5.810 1.00 76.31 101 ARG A N 1
ATOM 751 C CA . ARG A 1 101 ? -5.097 -12.506 6.928 1.00 76.31 101 ARG A CA 1
ATOM 752 C C . ARG A 1 101 ? -3.981 -12.864 7.910 1.00 76.31 101 ARG A C 1
ATOM 754 O O . ARG A 1 101 ? -3.309 -11.963 8.399 1.00 76.31 101 ARG A O 1
ATOM 761 N N . GLN A 1 102 ? -3.748 -14.150 8.171 1.00 73.25 102 GLN A N 1
ATOM 762 C CA . GLN A 1 102 ? -2.662 -14.590 9.058 1.00 73.25 102 GLN A CA 1
ATOM 763 C C . GLN A 1 102 ? -1.281 -14.268 8.474 1.00 73.25 102 GLN A C 1
ATOM 765 O O . GLN A 1 102 ? -0.422 -13.740 9.176 1.00 73.25 102 GLN A O 1
ATOM 770 N N . GLN A 1 103 ? -1.083 -14.508 7.174 1.00 81.25 103 GLN A N 1
ATOM 771 C CA . GLN A 1 103 ? 0.165 -14.160 6.490 1.00 81.25 103 GLN A CA 1
ATOM 772 C C . GLN A 1 103 ? 0.366 -12.644 6.430 1.00 81.25 103 GLN A C 1
ATOM 774 O O . GLN A 1 103 ? 1.467 -12.158 6.675 1.00 81.25 103 GLN A O 1
ATOM 779 N N . ALA A 1 104 ? -0.708 -11.892 6.169 1.00 78.50 104 ALA A N 1
ATOM 780 C CA . ALA A 1 104 ? -0.695 -10.434 6.203 1.00 78.50 104 ALA A CA 1
ATOM 781 C C . ALA A 1 104 ? -0.236 -9.908 7.579 1.00 78.50 104 ALA A C 1
ATOM 783 O O . ALA A 1 104 ? 0.630 -9.038 7.650 1.00 78.50 104 ALA A O 1
ATOM 784 N N . ALA A 1 105 ? -0.766 -10.481 8.667 1.00 70.44 105 ALA A N 1
ATOM 785 C CA . ALA A 1 105 ? -0.392 -10.134 10.037 1.00 70.44 105 ALA A CA 1
ATOM 786 C C . ALA A 1 105 ? 1.066 -10.486 10.353 1.00 70.44 105 ALA A C 1
ATOM 788 O O . ALA A 1 105 ? 1.782 -9.679 10.945 1.00 70.44 105 ALA A O 1
ATOM 789 N N . GLN A 1 106 ? 1.520 -11.672 9.942 1.00 75.00 106 GLN A N 1
ATOM 790 C CA . GLN A 1 106 ? 2.897 -12.101 10.163 1.00 75.00 106 GLN A CA 1
ATOM 791 C C . GLN A 1 106 ? 3.888 -11.209 9.410 1.00 75.00 106 GLN A C 1
ATOM 793 O O . GLN A 1 106 ? 4.874 -10.767 9.996 1.00 75.00 106 GLN A O 1
ATOM 798 N N . LEU A 1 107 ? 3.601 -10.887 8.145 1.00 80.25 107 LEU A N 1
ATOM 799 C CA . LEU A 1 107 ? 4.429 -9.986 7.346 1.00 80.25 107 LEU A CA 1
ATOM 800 C C . LEU A 1 107 ? 4.491 -8.588 7.971 1.00 80.25 107 LEU A C 1
ATOM 802 O O . LEU A 1 107 ? 5.573 -8.021 8.077 1.00 80.25 107 LEU A O 1
ATOM 806 N N . ALA A 1 108 ? 3.364 -8.064 8.455 1.00 73.38 108 ALA A N 1
ATOM 807 C CA . ALA A 1 108 ? 3.322 -6.782 9.152 1.00 73.38 108 ALA A CA 1
ATOM 808 C C . ALA A 1 108 ? 4.151 -6.773 10.443 1.00 73.38 108 ALA A C 1
ATOM 810 O O . ALA A 1 108 ? 4.849 -5.803 10.726 1.00 73.38 108 ALA A O 1
ATOM 811 N N . LYS A 1 109 ? 4.100 -7.863 11.220 1.00 68.88 109 LYS A N 1
ATOM 812 C CA . LYS A 1 109 ? 4.911 -8.032 12.433 1.00 68.88 109 LYS A CA 1
ATOM 813 C C . LYS A 1 109 ? 6.398 -8.069 12.121 1.00 68.88 109 LYS A C 1
ATOM 815 O O . LYS A 1 109 ? 7.160 -7.352 12.766 1.00 68.88 109 LYS A O 1
ATOM 820 N N . SER A 1 110 ? 6.799 -8.880 11.145 1.00 75.56 110 SER A N 1
ATOM 821 C CA . SER A 1 110 ? 8.194 -8.980 10.714 1.00 75.56 110 SER A CA 1
ATOM 822 C C . SER A 1 110 ? 8.707 -7.648 10.185 1.00 75.56 110 SER A C 1
ATOM 824 O O . SER A 1 110 ? 9.756 -7.201 10.632 1.00 75.56 110 SER A O 1
ATOM 826 N N . PHE A 1 111 ? 7.930 -6.987 9.322 1.00 75.31 111 PHE A N 1
ATOM 827 C CA . PHE A 1 111 ? 8.254 -5.668 8.794 1.00 75.31 111 PHE A CA 1
ATOM 828 C C . PHE A 1 111 ? 8.443 -4.659 9.927 1.00 75.31 111 PHE A C 1
ATOM 830 O O . PHE A 1 111 ? 9.516 -4.088 10.029 1.00 75.31 111 PHE A O 1
ATOM 837 N N . ASN A 1 112 ? 7.483 -4.525 10.849 1.00 66.00 112 ASN A N 1
ATOM 838 C CA . ASN A 1 112 ? 7.606 -3.585 11.968 1.00 66.00 112 ASN A CA 1
ATOM 839 C C . ASN A 1 112 ? 8.833 -3.864 12.854 1.00 66.00 112 ASN A C 1
ATOM 841 O O . ASN A 1 112 ? 9.479 -2.921 13.306 1.00 66.00 112 ASN A O 1
ATOM 845 N N . ARG A 1 113 ? 9.162 -5.139 13.112 1.00 67.81 113 ARG A N 1
ATOM 846 C CA . ARG A 1 113 ? 10.366 -5.519 13.874 1.00 67.81 113 ARG A CA 1
ATOM 847 C C . ARG A 1 113 ? 11.639 -5.151 13.122 1.00 67.81 113 ARG A C 1
ATOM 849 O O . ARG A 1 113 ? 12.513 -4.519 13.695 1.00 67.81 113 ARG A O 1
ATOM 856 N N . GLU A 1 114 ? 11.719 -5.520 11.850 1.00 70.44 114 GLU A N 1
ATOM 857 C CA . GLU A 1 114 ? 12.856 -5.222 10.985 1.00 70.44 114 GLU A CA 1
ATOM 858 C C . GLU A 1 114 ? 13.077 -3.716 10.860 1.00 70.44 114 GLU A C 1
ATOM 860 O O . GLU A 1 114 ? 14.201 -3.244 11.010 1.00 70.44 114 GLU A O 1
ATOM 865 N N . THR A 1 115 ? 12.008 -2.952 10.638 1.00 63.00 115 THR A N 1
ATOM 866 C CA . THR A 1 115 ? 12.076 -1.498 10.583 1.00 63.00 115 THR A CA 1
ATOM 867 C C . THR A 1 115 ? 12.481 -0.928 11.937 1.00 63.00 115 THR A C 1
ATOM 869 O O . THR A 1 115 ? 13.380 -0.103 11.979 1.00 63.00 115 THR A O 1
ATOM 872 N N . ALA A 1 116 ? 11.924 -1.403 13.056 1.00 55.88 116 ALA A N 1
ATOM 873 C CA . ALA A 1 116 ? 12.336 -0.932 14.380 1.00 55.88 116 ALA A CA 1
ATOM 874 C C . ALA A 1 116 ? 13.837 -1.164 14.626 1.00 55.88 116 ALA A C 1
ATOM 876 O O . ALA A 1 116 ? 14.524 -0.254 15.071 1.00 55.88 116 ALA A O 1
ATOM 877 N N . THR A 1 117 ? 14.370 -2.337 14.267 1.00 60.25 117 THR A N 1
ATOM 878 C CA . THR A 1 117 ? 15.805 -2.635 14.397 1.00 60.25 117 THR A CA 1
ATOM 879 C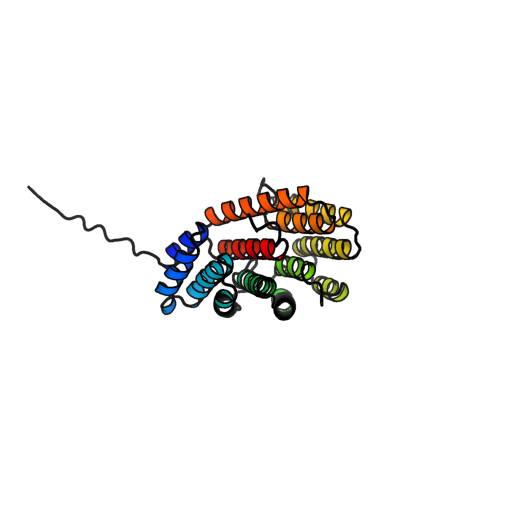 C . THR A 1 117 ? 16.666 -1.788 13.458 1.00 60.25 117 THR A C 1
ATOM 881 O O . THR A 1 117 ? 17.671 -1.239 13.891 1.00 60.25 117 THR A O 1
ATOM 884 N N . ARG A 1 118 ? 16.289 -1.660 12.179 1.00 57.06 118 ARG A N 1
ATOM 885 C CA . ARG A 1 118 ? 17.084 -0.934 11.171 1.00 57.06 118 ARG A CA 1
ATOM 886 C C . ARG A 1 118 ? 17.050 0.584 11.353 1.00 57.06 118 ARG A C 1
ATOM 888 O O . ARG A 1 118 ? 18.015 1.257 11.007 1.00 57.06 118 ARG A O 1
ATOM 895 N N . TYR A 1 119 ? 15.943 1.126 11.852 1.00 52.47 119 TYR A N 1
ATOM 896 C CA . TYR A 1 119 ? 15.739 2.567 11.989 1.00 52.47 119 TYR A CA 1
ATOM 897 C C . TYR A 1 119 ? 16.144 3.116 13.362 1.00 52.47 119 TYR A C 1
ATOM 899 O O . TYR A 1 119 ? 16.432 4.310 13.444 1.00 52.47 119 TYR A O 1
ATOM 907 N N . ALA A 1 120 ? 16.278 2.263 14.390 1.00 47.97 120 ALA A N 1
ATOM 908 C CA . ALA A 1 120 ? 16.779 2.645 15.716 1.00 47.97 120 ALA A CA 1
ATOM 909 C C . ALA A 1 120 ? 18.180 3.290 15.695 1.00 47.97 120 ALA A C 1
ATOM 911 O O . ALA A 1 120 ? 18.506 4.053 16.598 1.00 47.97 120 ALA A O 1
ATOM 912 N N . GLU A 1 121 ? 18.997 3.029 14.668 1.00 44.22 121 GLU A N 1
ATOM 913 C CA . GLU A 1 121 ? 20.367 3.558 14.583 1.00 44.22 121 GLU A CA 1
ATOM 914 C C . GLU A 1 121 ? 20.534 4.744 13.616 1.00 44.22 121 GLU A C 1
ATOM 916 O O . GLU A 1 121 ? 21.560 5.419 13.672 1.00 44.22 121 GLU A O 1
ATOM 921 N N . GLN A 1 122 ? 19.576 5.019 12.713 1.00 42.16 122 GLN A N 1
ATOM 922 C CA . GLN A 1 122 ? 19.808 5.970 11.606 1.00 42.16 122 GLN A CA 1
ATOM 923 C C . GLN A 1 122 ? 18.681 6.981 11.324 1.00 42.16 122 GLN A C 1
ATOM 925 O O . GLN A 1 122 ? 19.002 8.074 10.861 1.00 42.16 122 GLN A O 1
ATOM 930 N N . TYR A 1 123 ? 17.395 6.693 11.595 1.00 42.31 123 TYR A N 1
ATOM 931 C CA . TYR A 1 123 ? 16.286 7.617 11.271 1.00 42.31 123 TYR A CA 1
ATOM 932 C C . TYR A 1 123 ? 15.010 7.337 12.100 1.00 42.31 123 TYR A C 1
ATOM 934 O O . TYR A 1 123 ? 14.418 6.280 11.921 1.00 42.31 123 TYR A O 1
ATOM 942 N N . PRO A 1 124 ? 14.478 8.274 12.906 1.00 40.16 124 PRO A N 1
ATOM 943 C CA . PRO A 1 124 ? 13.270 8.050 13.720 1.00 40.16 124 PRO A CA 1
ATOM 944 C C . PRO A 1 124 ? 11.910 8.187 12.963 1.00 40.16 124 PRO A C 1
ATOM 946 O O . PRO A 1 124 ? 10.939 8.693 13.525 1.00 40.16 124 PRO A O 1
ATOM 949 N N . ARG A 1 125 ? 11.798 7.762 11.682 1.00 46.53 125 ARG A N 1
ATOM 950 C CA . ARG A 1 125 ? 10.563 7.761 10.820 1.00 46.53 125 ARG A CA 1
ATOM 951 C C . ARG A 1 125 ? 10.668 6.763 9.647 1.00 46.53 125 ARG A C 1
ATOM 953 O O . ARG A 1 125 ? 11.797 6.515 9.234 1.00 46.53 125 ARG A O 1
ATOM 960 N N . PRO A 1 126 ? 9.587 6.374 8.907 1.00 44.03 126 PRO A N 1
ATOM 961 C CA . PRO A 1 126 ? 8.148 6.283 9.157 1.00 44.03 126 PRO A CA 1
ATOM 962 C C . PRO A 1 126 ? 7.554 4.907 8.744 1.00 44.03 126 PRO A C 1
ATOM 964 O O . PRO A 1 126 ? 6.613 4.845 7.954 1.00 44.03 126 PRO A O 1
ATOM 967 N N . ALA A 1 127 ? 7.981 3.798 9.345 1.00 43.97 127 ALA A N 1
ATOM 968 C CA . ALA A 1 127 ? 7.338 2.489 9.120 1.00 43.97 127 ALA A CA 1
ATOM 969 C C . ALA A 1 127 ? 5.897 2.383 9.695 1.00 43.97 127 ALA A C 1
ATOM 971 O O . ALA A 1 127 ? 5.177 1.399 9.511 1.00 43.97 127 ALA A O 1
ATOM 972 N N . ILE A 1 128 ? 5.450 3.419 10.411 1.00 46.16 128 ILE A N 1
ATOM 973 C CA . ILE A 1 128 ? 4.401 3.335 11.432 1.00 46.16 128 ILE A CA 1
ATOM 974 C C . ILE A 1 128 ? 2.981 3.584 10.891 1.00 46.16 128 ILE A C 1
ATOM 976 O O . ILE A 1 128 ? 2.023 3.053 11.451 1.00 46.16 128 ILE A O 1
ATOM 980 N N . LEU A 1 129 ? 2.799 4.303 9.774 1.00 48.25 129 LEU A N 1
ATOM 981 C CA . LEU A 1 129 ? 1.461 4.474 9.169 1.00 48.25 129 LEU A CA 1
ATOM 982 C C . LEU A 1 129 ? 0.875 3.132 8.713 1.00 48.25 129 LEU A C 1
ATOM 984 O O . LEU A 1 129 ? -0.295 2.845 8.962 1.00 48.25 129 LEU A O 1
ATOM 988 N N . TYR A 1 130 ? 1.714 2.277 8.130 1.00 50.53 130 TYR A N 1
ATOM 989 C CA . TYR A 1 130 ? 1.332 0.928 7.735 1.00 50.53 130 TYR A CA 1
ATOM 990 C C . TYR A 1 130 ? 1.116 0.044 8.963 1.00 50.53 130 TYR A C 1
ATOM 992 O O . TYR A 1 130 ? 0.050 -0.548 9.088 1.00 50.53 130 TYR A O 1
ATOM 1000 N N . GLY A 1 131 ? 2.042 0.035 9.927 1.00 48.72 131 GLY A N 1
ATOM 1001 C CA . GLY A 1 131 ? 1.902 -0.742 11.163 1.00 48.72 131 GLY A CA 1
ATOM 1002 C C . GLY A 1 131 ? 0.627 -0.438 11.967 1.00 48.72 131 GLY A C 1
ATOM 1003 O O . GLY A 1 131 ? -0.018 -1.366 12.454 1.00 48.72 131 GLY A O 1
ATOM 1004 N N . ILE A 1 132 ? 0.219 0.834 12.056 1.00 48.91 132 ILE A N 1
ATOM 1005 C CA . ILE A 1 132 ? -0.992 1.262 12.780 1.00 48.91 132 ILE A CA 1
ATOM 1006 C C . ILE A 1 132 ? -2.264 0.915 12.004 1.00 48.91 132 ILE A C 1
ATOM 1008 O O . ILE A 1 132 ? -3.191 0.349 12.581 1.00 48.91 132 ILE A O 1
ATOM 1012 N N . LEU A 1 133 ? -2.314 1.202 10.699 1.00 51.94 133 LEU A N 1
ATOM 1013 C CA . LEU A 1 133 ? -3.483 0.889 9.870 1.00 51.94 133 LEU A CA 1
ATOM 1014 C C . LEU A 1 133 ? -3.689 -0.630 9.745 1.00 51.94 133 LEU A C 1
ATOM 1016 O O . LEU A 1 133 ? -4.812 -1.120 9.814 1.00 51.94 133 LEU A O 1
ATOM 1020 N N . ILE A 1 134 ? -2.604 -1.394 9.649 1.00 52.19 134 ILE A N 1
ATOM 1021 C CA . ILE A 1 134 ? -2.626 -2.855 9.547 1.00 52.19 134 ILE A CA 1
ATOM 1022 C C . ILE A 1 134 ? -2.958 -3.501 10.900 1.00 52.19 134 ILE A C 1
ATOM 1024 O O . ILE A 1 134 ? -3.785 -4.409 10.957 1.00 52.19 134 ILE A O 1
ATOM 1028 N N . GLY A 1 135 ? -2.379 -3.007 11.999 1.00 50.59 135 GLY A N 1
ATOM 1029 C CA . GLY A 1 135 ? -2.679 -3.488 13.350 1.00 50.59 135 GLY A CA 1
ATOM 1030 C C . GLY A 1 135 ? -4.126 -3.228 13.777 1.00 50.59 135 GLY A C 1
ATOM 1031 O O . GLY A 1 135 ? -4.712 -4.049 14.480 1.00 50.59 135 GLY A O 1
ATOM 1032 N N . ALA A 1 136 ? -4.727 -2.130 13.313 1.00 50.19 136 ALA A N 1
ATOM 1033 C CA . ALA A 1 136 ? -6.113 -1.790 13.612 1.00 50.19 136 ALA A CA 1
ATOM 1034 C C . ALA A 1 136 ? -7.133 -2.638 12.825 1.00 50.19 136 ALA A C 1
ATOM 1036 O O . ALA A 1 136 ? -8.197 -2.954 13.349 1.00 50.19 136 ALA A O 1
ATOM 1037 N N . ALA A 1 137 ? -6.791 -3.076 11.609 1.00 52.06 137 ALA A N 1
ATOM 1038 C CA . ALA A 1 137 ? -7.675 -3.855 10.735 1.00 52.06 137 ALA A CA 1
ATOM 1039 C C . ALA A 1 137 ? -7.736 -5.360 11.039 1.00 52.06 137 ALA A C 1
ATOM 1041 O O . ALA A 1 137 ? -8.587 -6.060 10.488 1.00 52.06 137 ALA A O 1
ATOM 1042 N N . MET A 1 138 ? -6.792 -5.892 11.824 1.00 55.66 138 MET A N 1
ATOM 1043 C CA . MET A 1 138 ? -6.587 -7.336 11.958 1.00 55.66 138 MET A CA 1
ATOM 1044 C C . MET A 1 138 ? -7.180 -7.870 13.270 1.00 55.66 138 MET A C 1
ATOM 1046 O O . MET A 1 138 ? -6.598 -7.653 14.334 1.00 55.66 138 MET A O 1
ATOM 1050 N N . PRO A 1 139 ? -8.322 -8.589 13.219 1.00 48.16 139 PRO A N 1
ATOM 1051 C CA . PRO A 1 139 ? -9.069 -8.971 14.417 1.00 48.16 139 PRO A CA 1
ATOM 1052 C C . PRO A 1 139 ? -8.364 -9.997 15.318 1.00 48.16 139 PRO A C 1
ATOM 1054 O O . PRO A 1 139 ? -8.660 -10.020 16.508 1.00 48.16 139 PRO A O 1
ATOM 1057 N N . GLU A 1 140 ? -7.433 -10.816 14.809 1.00 48.00 140 GLU A N 1
ATOM 1058 C CA . GLU A 1 140 ? -7.047 -12.049 15.523 1.00 48.00 140 GLU A CA 1
ATOM 1059 C C . GLU A 1 140 ? -5.640 -12.141 16.122 1.00 48.00 140 GLU A C 1
ATOM 1061 O O . GLU A 1 140 ? -5.416 -13.035 16.920 1.00 48.00 140 GLU A O 1
ATOM 1066 N N . THR A 1 141 ? -4.696 -11.232 15.881 1.00 48.56 141 THR A N 1
ATOM 1067 C CA . THR A 1 141 ? -3.465 -11.156 16.710 1.00 48.56 141 THR A CA 1
ATOM 1068 C C . THR A 1 141 ? -2.869 -9.750 16.665 1.00 48.56 141 THR A C 1
ATOM 1070 O O . THR A 1 141 ? -1.670 -9.567 16.422 1.00 48.56 141 THR A O 1
ATOM 1073 N N . ALA A 1 142 ? -3.744 -8.755 16.850 1.00 52.03 142 ALA A N 1
ATOM 1074 C CA . ALA A 1 142 ? -3.400 -7.342 16.932 1.00 52.03 142 ALA A CA 1
ATOM 1075 C C . ALA A 1 142 ? -2.197 -7.147 17.858 1.00 52.03 142 ALA A C 1
ATOM 1077 O O . ALA A 1 142 ? -2.155 -7.752 18.930 1.00 52.03 142 ALA A O 1
ATOM 1078 N N . PHE A 1 143 ? -1.245 -6.310 17.439 1.00 51.03 143 PHE A N 1
ATOM 1079 C CA . PHE A 1 143 ? -0.176 -5.825 18.307 1.00 51.03 143 PHE A CA 1
ATOM 1080 C C . PHE A 1 143 ? -0.759 -5.542 19.689 1.00 51.03 143 PHE A C 1
ATOM 1082 O O . PHE A 1 143 ? -1.676 -4.721 19.838 1.00 51.03 143 PHE A O 1
ATOM 1089 N N . THR A 1 144 ? -0.283 -6.280 20.686 1.00 53.47 144 THR A N 1
ATOM 1090 C CA . THR A 1 144 ? -0.701 -6.054 22.061 1.00 53.47 144 THR A CA 1
ATOM 1091 C C . THR A 1 144 ? -0.347 -4.615 22.433 1.00 53.47 144 THR A C 1
ATOM 1093 O O . THR A 1 144 ? 0.630 -4.067 21.911 1.00 53.47 144 THR A O 1
ATOM 1096 N N . PRO A 1 145 ? -1.088 -3.977 23.353 1.00 51.47 145 PRO A N 1
ATOM 1097 C CA . PRO A 1 145 ? -0.685 -2.683 23.894 1.00 51.47 145 PRO A CA 1
ATOM 1098 C C . PRO A 1 145 ? 0.779 -2.658 24.356 1.00 51.47 145 PRO A C 1
ATOM 1100 O O . PRO A 1 145 ? 1.447 -1.648 24.191 1.00 51.47 145 PRO A O 1
ATOM 1103 N N . ALA A 1 146 ? 1.301 -3.785 24.851 1.00 54.31 146 ALA A N 1
ATOM 1104 C CA . ALA A 1 146 ? 2.700 -3.941 25.236 1.00 54.31 146 ALA A CA 1
ATOM 1105 C C . ALA A 1 146 ? 3.673 -3.949 24.041 1.00 54.31 146 ALA A C 1
ATOM 1107 O O . ALA A 1 146 ? 4.716 -3.310 24.111 1.00 54.31 146 ALA A O 1
ATOM 1108 N N . GLU A 1 147 ? 3.358 -4.637 22.939 1.00 53.78 147 GLU A N 1
ATOM 1109 C CA . GLU A 1 147 ? 4.178 -4.597 21.715 1.00 53.78 147 GLU A CA 1
ATOM 1110 C C . GLU A 1 147 ? 4.151 -3.209 21.068 1.00 53.78 147 GLU A C 1
ATOM 1112 O O . GLU A 1 147 ? 5.180 -2.712 20.624 1.00 53.78 147 GLU A O 1
ATOM 1117 N N . ALA A 1 148 ? 2.987 -2.564 21.080 1.00 53.25 148 ALA A N 1
ATOM 1118 C CA . ALA A 1 148 ? 2.815 -1.183 20.666 1.00 53.25 148 ALA A CA 1
ATOM 1119 C C . ALA A 1 148 ? 3.659 -0.223 21.532 1.00 53.25 148 ALA A C 1
ATOM 1121 O O . ALA A 1 148 ? 4.374 0.621 21.002 1.00 53.25 148 ALA A O 1
ATOM 1122 N N . GLN A 1 149 ? 3.640 -0.388 22.858 1.00 52.00 149 GLN A N 1
ATOM 1123 C CA . GLN A 1 149 ? 4.434 0.420 23.787 1.00 52.00 149 GLN A CA 1
ATOM 1124 C C . GLN A 1 149 ? 5.942 0.172 23.638 1.00 52.00 149 GLN A C 1
ATOM 1126 O O . GLN A 1 149 ? 6.719 1.114 23.734 1.00 52.00 149 GLN A O 1
ATOM 1131 N N . LYS A 1 150 ? 6.367 -1.070 23.369 1.00 53.16 150 LYS A N 1
ATOM 1132 C CA . LYS A 1 150 ? 7.776 -1.397 23.093 1.00 53.16 150 LYS A CA 1
ATOM 1133 C C . LYS A 1 150 ? 8.293 -0.681 21.852 1.00 53.16 150 LYS A C 1
ATOM 1135 O O . LYS A 1 150 ? 9.418 -0.211 21.883 1.00 53.16 150 LYS A O 1
ATOM 1140 N N . ILE A 1 151 ? 7.472 -0.537 20.808 1.00 49.56 151 ILE A N 1
ATOM 1141 C CA . ILE A 1 151 ? 7.828 0.260 19.622 1.00 49.56 151 ILE A CA 1
ATOM 1142 C C . ILE A 1 151 ? 8.125 1.723 20.008 1.00 49.56 151 ILE A C 1
ATOM 1144 O O . ILE A 1 151 ? 9.019 2.317 19.424 1.00 49.56 151 ILE A O 1
ATOM 1148 N N . LEU A 1 152 ? 7.452 2.279 21.027 1.00 47.66 152 LEU A N 1
ATOM 1149 C CA . LEU A 1 152 ? 7.707 3.641 21.525 1.00 47.66 152 LEU A CA 1
ATOM 1150 C C . LEU A 1 152 ? 8.926 3.768 22.451 1.00 47.66 152 LEU A C 1
ATOM 1152 O O . LEU A 1 152 ? 9.429 4.868 22.642 1.00 47.66 152 LEU A O 1
ATOM 1156 N N . GLN A 1 153 ? 9.368 2.680 23.090 1.00 45.84 153 GLN A N 1
ATOM 1157 C CA . GLN A 1 153 ? 10.443 2.723 24.093 1.00 45.84 153 GLN A CA 1
ATOM 1158 C C . GLN A 1 153 ? 11.845 2.886 23.485 1.00 45.84 153 GLN A C 1
ATOM 1160 O O . GLN A 1 153 ? 12.792 3.124 24.228 1.00 45.84 153 GLN A O 1
ATOM 1165 N N . TYR A 1 154 ? 11.982 2.773 22.162 1.00 44.31 154 TYR A N 1
ATOM 1166 C CA . TYR A 1 154 ? 13.263 2.842 21.456 1.00 44.31 154 TYR A CA 1
ATOM 1167 C C . TYR A 1 154 ? 13.676 4.260 20.999 1.00 44.31 154 TYR A C 1
ATOM 1169 O O . TYR A 1 154 ? 14.612 4.360 20.212 1.00 44.31 154 TYR A O 1
ATOM 1177 N N . GLU A 1 155 ? 13.040 5.355 21.449 1.00 40.25 155 GLU A N 1
ATOM 1178 C CA . GLU A 1 155 ? 13.268 6.686 20.844 1.00 40.25 155 GLU A CA 1
ATOM 1179 C C . GLU A 1 155 ? 13.704 7.822 21.807 1.00 40.25 155 GLU A C 1
ATOM 1181 O O . GLU A 1 155 ? 13.080 8.084 22.837 1.00 40.25 155 GLU A O 1
ATOM 1186 N N . ASP A 1 156 ? 14.765 8.531 21.389 1.00 40.69 156 ASP A N 1
ATOM 1187 C CA . ASP A 1 156 ? 15.265 9.857 21.816 1.00 40.69 156 ASP A CA 1
ATOM 1188 C C . ASP A 1 156 ? 14.417 10.989 21.150 1.00 40.69 156 ASP A C 1
ATOM 1190 O O . ASP A 1 156 ? 13.774 10.741 20.127 1.00 40.69 156 ASP A O 1
ATOM 1194 N N . PRO A 1 157 ? 14.307 12.232 21.677 1.00 38.28 157 PRO A N 1
ATOM 1195 C CA . PRO A 1 157 ? 13.077 13.012 21.823 1.00 38.28 157 PRO A CA 1
ATOM 1196 C C . PRO A 1 157 ? 12.741 13.859 20.573 1.00 38.28 157 PRO A C 1
ATOM 1198 O O . PRO A 1 157 ? 12.237 14.986 20.671 1.00 38.28 157 PRO A O 1
ATOM 1201 N N . ALA A 1 158 ? 13.059 13.359 19.378 1.00 46.72 158 ALA A N 1
ATOM 1202 C CA . ALA A 1 158 ? 12.812 14.071 18.139 1.00 46.72 158 ALA A CA 1
ATOM 1203 C C . ALA A 1 158 ? 11.303 14.230 17.883 1.00 46.72 158 ALA A C 1
ATOM 1205 O O . ALA A 1 158 ? 10.459 13.418 18.253 1.00 46.72 158 ALA A O 1
ATOM 1206 N N . TYR A 1 159 ? 10.963 15.310 17.190 1.00 41.81 159 TYR A N 1
ATOM 1207 C CA . TYR A 1 159 ? 9.629 15.715 16.726 1.00 41.81 159 TYR A CA 1
ATOM 1208 C C . TYR A 1 159 ? 8.786 14.599 16.062 1.00 41.81 159 TYR A C 1
ATOM 1210 O O . TYR A 1 159 ? 7.559 14.671 15.974 1.00 41.81 159 TYR A O 1
ATOM 1218 N N . GLU A 1 160 ? 9.451 13.545 15.619 1.00 42.78 160 GLU A N 1
ATOM 1219 C CA . GLU A 1 160 ? 8.897 12.397 14.930 1.00 42.78 160 GLU A CA 1
ATOM 1220 C C . GLU A 1 160 ? 8.236 11.384 15.870 1.00 42.78 160 GLU A C 1
ATOM 1222 O O . GLU A 1 160 ? 7.132 10.919 15.581 1.00 42.78 160 GLU A O 1
ATOM 1227 N N . VAL A 1 161 ? 8.801 11.220 17.065 1.00 44.16 161 VAL A N 1
ATOM 1228 C CA . VAL A 1 161 ? 8.281 10.399 18.167 1.00 44.16 161 VAL A CA 1
ATOM 1229 C C . VAL A 1 161 ? 6.902 10.880 18.614 1.00 44.16 161 VAL A C 1
ATOM 1231 O O . VAL A 1 161 ? 5.974 10.093 18.772 1.00 44.16 161 VAL A O 1
ATOM 1234 N N . ARG A 1 162 ? 6.708 12.203 18.733 1.00 48.47 162 ARG A N 1
ATOM 1235 C CA . ARG A 1 162 ? 5.418 12.793 19.147 1.00 48.47 162 ARG A CA 1
ATOM 1236 C C . ARG A 1 162 ? 4.296 12.491 18.157 1.00 48.47 162 ARG A C 1
ATOM 1238 O O . ARG A 1 162 ? 3.158 12.282 18.567 1.00 48.47 162 ARG A O 1
ATOM 1245 N N . TYR A 1 163 ? 4.611 12.460 16.862 1.00 48.06 163 TYR A N 1
ATOM 1246 C CA . TYR A 1 163 ? 3.655 12.119 15.810 1.00 48.06 163 TYR A CA 1
ATOM 1247 C C . TYR A 1 163 ? 3.183 10.663 15.957 1.00 48.06 163 TYR A C 1
ATOM 1249 O O . TYR A 1 163 ? 1.982 10.391 15.886 1.00 48.06 163 TYR A O 1
ATOM 1257 N N . TYR A 1 164 ? 4.099 9.729 16.226 1.00 49.62 164 TYR A N 1
ATOM 1258 C CA . TYR A 1 164 ? 3.783 8.306 16.377 1.00 49.62 164 TYR A CA 1
ATOM 1259 C C . TYR A 1 164 ? 3.168 7.945 17.713 1.00 49.62 164 TYR A C 1
ATOM 1261 O O . TYR A 1 164 ? 2.191 7.198 17.739 1.00 49.62 164 TYR A O 1
ATOM 1269 N N . GLU A 1 165 ? 3.658 8.536 18.799 1.00 52.31 165 GLU A N 1
ATOM 1270 C CA . GLU A 1 165 ? 3.052 8.430 20.118 1.00 52.31 165 GLU A CA 1
ATOM 1271 C C . GLU A 1 165 ? 1.581 8.859 20.055 1.00 52.31 165 GLU A C 1
ATOM 1273 O O . GLU A 1 165 ? 0.720 8.182 20.604 1.00 52.31 165 GLU A O 1
ATOM 1278 N N . GLN A 1 166 ? 1.255 9.927 19.319 1.00 56.31 166 GLN A N 1
ATOM 1279 C CA . GLN A 1 166 ? -0.121 10.408 19.173 1.00 56.31 166 GLN A CA 1
ATOM 1280 C C . GLN A 1 166 ? -1.007 9.480 18.328 1.00 56.31 166 GLN A C 1
ATOM 1282 O O . GLN A 1 166 ? -2.171 9.289 18.686 1.00 56.31 166 GLN A O 1
ATOM 1287 N N . HIS A 1 167 ? -0.488 8.872 17.255 1.00 56.47 167 HIS A N 1
ATOM 1288 C CA . HIS A 1 167 ? -1.239 7.897 16.449 1.00 56.47 167 HIS A CA 1
ATOM 1289 C C . HIS A 1 167 ? -1.429 6.567 17.180 1.00 56.47 167 HIS A C 1
ATOM 1291 O O . HIS A 1 167 ? -2.511 5.978 17.142 1.00 56.47 167 HIS A O 1
ATOM 1297 N N . LEU A 1 168 ? -0.401 6.104 17.888 1.00 55.53 168 LEU A N 1
ATOM 1298 C CA . LEU A 1 168 ? -0.493 4.909 18.707 1.00 55.53 168 LEU A CA 1
ATOM 1299 C C . LEU A 1 168 ? -1.395 5.143 19.921 1.00 55.53 168 LEU A C 1
ATOM 1301 O O . LEU A 1 168 ? -2.219 4.292 20.237 1.00 55.53 168 LEU A O 1
ATOM 1305 N N . ARG A 1 169 ? -1.321 6.314 20.559 1.00 61.22 169 ARG A N 1
ATOM 1306 C CA . ARG A 1 169 ? -2.255 6.720 21.615 1.00 61.22 169 ARG A CA 1
ATOM 1307 C C . ARG A 1 169 ? -3.683 6.747 21.083 1.00 61.22 169 ARG A C 1
ATOM 1309 O O . ARG A 1 169 ? -4.560 6.206 21.746 1.00 61.22 169 ARG A O 1
ATOM 1316 N N . ALA A 1 170 ? -3.914 7.274 19.879 1.00 59.88 170 ALA A N 1
ATOM 1317 C CA . ALA A 1 170 ? -5.219 7.213 19.224 1.00 59.88 170 ALA A CA 1
ATOM 1318 C C . ALA A 1 170 ? -5.682 5.760 18.995 1.00 59.88 170 ALA A C 1
ATOM 1320 O O . ALA A 1 170 ? -6.834 5.432 19.281 1.00 59.88 170 ALA A O 1
ATOM 1321 N N . TYR A 1 171 ? -4.792 4.862 18.564 1.00 61.00 171 TYR A N 1
ATOM 1322 C CA . TYR A 1 171 ? -5.079 3.428 18.443 1.00 61.00 171 TYR A CA 1
ATOM 1323 C C . TYR A 1 171 ? -5.415 2.770 19.794 1.00 61.00 171 TYR A C 1
ATOM 1325 O O . TYR A 1 171 ? -6.439 2.095 19.915 1.00 61.00 171 TYR A O 1
ATOM 1333 N N . LEU A 1 172 ? -4.608 2.993 20.835 1.00 60.09 172 LEU A N 1
ATOM 1334 C CA . LEU A 1 172 ? -4.836 2.454 22.180 1.00 60.09 172 LEU A CA 1
ATOM 1335 C C . LEU A 1 172 ? -6.148 2.976 22.774 1.00 60.09 172 LEU A C 1
ATOM 1337 O O . LEU A 1 172 ? -6.938 2.204 23.315 1.00 60.09 172 LEU A O 1
ATOM 1341 N N . GLN A 1 173 ? -6.426 4.264 22.595 1.00 63.53 173 GLN A N 1
ATOM 1342 C CA . GLN A 1 173 ? -7.694 4.878 22.966 1.00 63.53 173 GLN A CA 1
ATOM 1343 C C . GLN A 1 173 ? -8.861 4.250 22.195 1.00 63.53 173 GLN A C 1
ATOM 1345 O O . GLN A 1 173 ? -9.883 3.939 22.793 1.00 63.53 173 GLN A O 1
ATOM 1350 N N . THR A 1 174 ? -8.703 3.949 20.903 1.00 61.50 174 THR A N 1
ATOM 1351 C CA . THR A 1 174 ? -9.711 3.229 20.099 1.00 61.50 174 THR A CA 1
ATOM 1352 C C . THR A 1 174 ? -9.976 1.824 20.650 1.00 61.50 174 THR A C 1
ATOM 1354 O O . THR A 1 174 ? -11.134 1.435 20.795 1.00 61.50 174 THR A O 1
ATOM 1357 N N . ARG A 1 175 ? -8.930 1.077 21.039 1.00 60.16 175 ARG A N 1
ATOM 1358 C CA . ARG A 1 175 ? -9.060 -0.241 21.699 1.00 60.16 175 ARG A CA 1
ATOM 1359 C C . ARG A 1 175 ? -9.797 -0.149 23.036 1.00 60.16 175 ARG A C 1
ATOM 1361 O O . ARG A 1 175 ? -10.534 -1.064 23.386 1.00 60.16 175 ARG A O 1
ATOM 1368 N N . GLN A 1 176 ? -9.637 0.964 23.745 1.00 65.38 176 GLN A N 1
ATOM 1369 C CA . GLN A 1 176 ? -10.343 1.276 24.990 1.00 65.38 176 GLN A CA 1
ATOM 1370 C C . GLN A 1 176 ? -11.704 1.964 24.765 1.00 65.38 176 GLN A C 1
ATOM 1372 O O . GLN A 1 176 ? -12.333 2.399 25.726 1.00 65.38 176 GLN A O 1
ATOM 1377 N N . ARG A 1 177 ? -12.177 2.070 23.513 1.00 65.44 177 ARG A N 1
ATOM 1378 C CA . ARG A 1 177 ? -13.424 2.755 23.119 1.00 65.44 177 ARG A CA 1
ATOM 1379 C C . ARG A 1 177 ? -13.475 4.259 23.460 1.00 65.44 177 ARG A C 1
ATOM 1381 O O . ARG A 1 177 ? -14.545 4.846 23.599 1.00 65.44 177 ARG A O 1
ATOM 1388 N N . GLN A 1 178 ? -12.321 4.912 23.563 1.00 65.19 178 GLN A N 1
ATOM 1389 C CA . GLN A 1 178 ? -12.136 6.336 23.868 1.00 65.19 178 GLN A CA 1
ATOM 1390 C C . GLN A 1 178 ? -11.839 7.166 22.601 1.00 65.19 178 GLN A C 1
ATOM 1392 O O . GLN A 1 178 ? -10.747 7.685 22.392 1.00 65.19 178 GLN A O 1
ATOM 1397 N N . TYR A 1 179 ? -12.824 7.325 21.724 1.00 58.53 179 TYR A N 1
ATOM 1398 C CA . TYR A 1 179 ? -12.580 7.807 20.355 1.00 58.53 179 TYR A CA 1
ATOM 1399 C C . TYR A 1 179 ? -12.439 9.333 20.181 1.00 58.53 179 TYR A C 1
ATOM 1401 O O . TYR A 1 179 ? -11.749 9.795 19.273 1.00 58.53 179 TYR A O 1
ATOM 1409 N N . ARG A 1 180 ? -13.078 10.152 21.032 1.00 59.28 180 ARG A N 1
ATOM 1410 C CA . ARG A 1 180 ? -12.954 11.626 20.954 1.00 59.28 180 ARG A CA 1
ATOM 1411 C C . ARG A 1 180 ? -11.524 12.115 21.243 1.00 59.28 180 ARG A C 1
ATOM 1413 O O . ARG A 1 180 ? -11.025 12.930 20.466 1.00 59.28 180 ARG A O 1
ATOM 1420 N N . PRO A 1 181 ? -10.841 11.616 22.292 1.00 62.34 181 PRO A N 1
ATOM 1421 C CA . PRO A 1 181 ? -9.422 11.891 22.513 1.00 62.34 181 PRO A CA 1
ATOM 1422 C C . PRO A 1 181 ? -8.530 11.468 21.338 1.00 62.34 181 PRO A C 1
ATOM 1424 O O . PRO A 1 181 ? -7.631 12.222 20.971 1.00 62.34 181 PRO A O 1
ATOM 1427 N N . ALA A 1 182 ? -8.833 10.331 20.698 1.00 58.69 182 ALA A N 1
ATOM 1428 C CA . ALA A 1 182 ? -8.079 9.820 19.554 1.00 58.69 182 ALA A CA 1
ATOM 1429 C C . ALA A 1 182 ? -8.136 10.782 18.355 1.00 58.69 182 ALA A C 1
ATOM 1431 O O . ALA A 1 182 ? -7.102 11.165 17.807 1.00 58.69 182 ALA A O 1
ATOM 1432 N N . LEU A 1 183 ? -9.339 11.253 18.005 1.00 56.66 183 LEU A N 1
ATOM 1433 C CA . LEU A 1 183 ? -9.551 12.238 16.937 1.00 56.66 183 LEU A CA 1
ATOM 1434 C C . LEU A 1 183 ? -8.890 13.589 17.242 1.00 56.66 183 LEU A C 1
ATOM 1436 O O . LEU A 1 183 ? -8.270 14.188 16.365 1.00 56.66 183 LEU A O 1
ATOM 1440 N N . ALA A 1 184 ? -9.007 14.081 18.478 1.00 62.62 184 ALA A N 1
ATOM 1441 C CA . ALA A 1 184 ? -8.401 15.349 18.878 1.00 62.62 184 ALA A CA 1
ATOM 1442 C C . ALA A 1 184 ? -6.866 15.287 18.856 1.00 62.62 184 ALA A C 1
ATOM 1444 O O . ALA A 1 184 ? -6.221 16.243 18.426 1.00 62.62 184 ALA A O 1
ATOM 1445 N N . SER A 1 185 ? -6.297 14.158 19.293 1.00 61.66 185 SER A N 1
ATOM 1446 C CA . SER A 1 185 ? -4.857 13.899 19.265 1.00 61.66 185 SER A CA 1
ATOM 1447 C C . SER A 1 185 ? -4.329 13.946 17.834 1.00 61.66 185 SER A C 1
ATOM 1449 O O . SER A 1 185 ? -3.435 14.736 17.551 1.00 61.66 185 SER A O 1
ATOM 1451 N N . LEU A 1 186 ? -4.953 13.198 16.917 1.00 56.28 186 LEU A N 1
ATOM 1452 C CA . LEU A 1 186 ? -4.566 13.170 15.504 1.00 56.28 186 LEU A CA 1
ATOM 1453 C C . LEU A 1 186 ? -4.714 14.531 14.827 1.00 56.28 186 LEU A C 1
ATOM 1455 O O . LEU A 1 186 ? -3.800 14.980 14.142 1.00 56.28 186 LEU A O 1
ATOM 1459 N N . ARG A 1 187 ? -5.842 15.223 15.030 1.00 56.88 187 ARG A N 1
ATOM 1460 C CA . ARG A 1 187 ? -6.048 16.553 14.440 1.00 56.88 187 ARG A CA 1
ATOM 1461 C C . ARG A 1 187 ? -4.958 17.521 14.858 1.00 56.88 187 ARG A C 1
ATOM 1463 O O . ARG A 1 187 ? -4.400 18.174 13.991 1.00 56.88 187 ARG A O 1
ATOM 1470 N N . ARG A 1 188 ? -4.609 17.557 16.150 1.00 61.03 188 ARG A N 1
ATOM 1471 C CA . ARG A 1 188 ? -3.511 18.396 16.649 1.00 61.03 188 ARG A CA 1
ATOM 1472 C C . ARG A 1 188 ? -2.191 18.071 15.969 1.00 61.03 188 ARG A C 1
ATOM 1474 O O . ARG A 1 188 ? -1.486 19.008 15.623 1.00 61.03 188 ARG A O 1
ATOM 1481 N N . THR A 1 189 ? -1.895 16.792 15.734 1.00 54.53 189 THR A N 1
ATOM 1482 C CA . THR A 1 189 ? -0.723 16.375 14.961 1.00 54.53 189 THR A CA 1
ATOM 1483 C C . THR A 1 189 ? -0.732 17.023 13.574 1.00 54.53 189 THR A C 1
ATOM 1485 O O . THR A 1 189 ? 0.188 17.735 13.202 1.00 54.53 189 THR A O 1
ATOM 1488 N N . TYR A 1 190 ? -1.804 16.862 12.804 1.00 48.94 190 TYR A N 1
ATOM 1489 C CA . TYR A 1 190 ? -1.829 17.347 11.421 1.00 48.94 190 TYR A CA 1
ATOM 1490 C C . TYR A 1 190 ? -2.090 18.854 11.273 1.00 48.94 190 TYR A C 1
ATOM 1492 O O . TYR A 1 190 ? -1.923 19.391 10.180 1.00 48.94 190 TYR A O 1
ATOM 1500 N N . THR A 1 191 ? -2.472 19.545 12.351 1.00 49.75 191 THR A N 1
ATOM 1501 C CA . THR A 1 191 ? -2.619 21.009 12.398 1.00 49.75 191 THR A CA 1
ATOM 1502 C C . THR A 1 191 ? -1.478 21.714 13.134 1.00 49.75 191 THR A C 1
ATOM 1504 O O . THR A 1 191 ? -1.534 22.933 13.281 1.00 49.75 191 THR A O 1
ATOM 1507 N N . ASP A 1 192 ? -0.474 20.990 13.647 1.00 49.31 192 ASP A N 1
ATOM 1508 C CA . ASP A 1 192 ? 0.655 21.604 14.352 1.00 49.31 192 ASP A CA 1
ATOM 1509 C C . ASP A 1 192 ? 1.437 22.500 13.369 1.00 49.31 192 ASP A C 1
ATOM 1511 O O . ASP A 1 192 ? 1.857 22.022 12.309 1.00 49.31 192 ASP A O 1
ATOM 1515 N N . PRO A 1 193 ? 1.661 23.789 13.680 1.00 46.34 193 PRO A N 1
ATOM 1516 C CA . PRO A 1 193 ? 2.452 24.709 12.862 1.00 46.34 193 PRO A CA 1
ATOM 1517 C C . PRO A 1 193 ? 3.860 24.203 12.540 1.00 46.34 193 PRO A C 1
ATOM 1519 O O . PRO A 1 193 ? 4.383 24.503 11.475 1.00 46.34 193 PRO A O 1
ATOM 1522 N N . LYS A 1 194 ? 4.471 23.398 13.420 1.00 47.03 194 LYS A N 1
ATOM 1523 C CA . LYS A 1 194 ? 5.779 22.770 13.177 1.00 47.03 194 LYS A CA 1
ATOM 1524 C C . LYS A 1 194 ? 5.691 21.621 12.159 1.00 47.03 194 LYS A C 1
ATOM 1526 O O . LYS A 1 194 ? 6.676 21.369 11.476 1.00 47.03 194 LYS A O 1
ATOM 1531 N N . ILE A 1 195 ? 4.504 21.008 12.014 1.00 46.22 195 ILE A N 1
ATOM 1532 C CA . ILE A 1 195 ? 4.107 20.013 10.988 1.00 46.22 195 ILE A CA 1
ATOM 1533 C C . ILE A 1 195 ? 3.676 20.664 9.676 1.00 46.22 195 ILE A C 1
ATOM 1535 O O . ILE A 1 195 ? 3.913 20.118 8.601 1.00 46.22 195 ILE A O 1
ATOM 1539 N N . THR A 1 196 ? 3.141 21.877 9.741 1.00 42.19 196 THR A N 1
ATOM 1540 C CA . THR A 1 196 ? 2.571 22.602 8.597 1.00 42.19 196 THR A CA 1
ATOM 1541 C C . THR A 1 196 ? 3.436 23.761 8.090 1.00 42.19 196 THR A C 1
ATOM 1543 O O . THR A 1 196 ? 3.035 24.434 7.141 1.00 42.19 196 THR A O 1
ATOM 1546 N N . ALA A 1 197 ? 4.646 2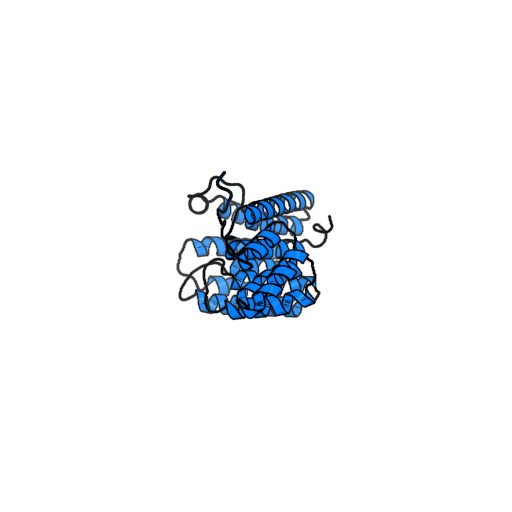3.965 8.632 1.00 42.62 197 ALA A N 1
ATOM 1547 C CA . ALA A 1 197 ? 5.527 25.108 8.339 1.00 42.62 197 ALA A CA 1
ATOM 1548 C C . ALA A 1 197 ? 5.949 25.274 6.861 1.00 42.62 197 ALA A C 1
ATOM 1550 O O . ALA A 1 197 ? 6.544 26.290 6.514 1.00 42.62 197 ALA A O 1
ATOM 1551 N N . GLY A 1 198 ? 5.626 24.326 5.975 1.00 44.50 198 GLY A N 1
ATOM 1552 C CA . GLY A 1 198 ? 5.830 24.459 4.529 1.00 44.50 198 GLY A CA 1
ATOM 1553 C C . GLY A 1 198 ? 4.561 24.457 3.674 1.00 44.50 198 GLY A C 1
ATOM 1554 O O . GLY A 1 198 ? 4.662 24.686 2.472 1.00 44.50 198 GLY A O 1
ATOM 1555 N N . VAL A 1 199 ? 3.371 24.181 4.224 1.00 39.81 199 VAL A N 1
ATOM 1556 C CA . VAL A 1 199 ? 2.177 23.991 3.389 1.00 39.81 199 VAL A CA 1
ATOM 1557 C C . VAL A 1 199 ? 0.903 24.464 4.091 1.00 39.81 199 VAL A C 1
ATOM 1559 O O . VAL A 1 199 ? 0.372 23.812 4.985 1.00 39.81 199 VAL A O 1
ATOM 1562 N N . ARG A 1 200 ? 0.345 25.581 3.610 1.00 37.62 200 ARG A N 1
ATOM 1563 C CA . ARG A 1 200 ? -1.086 25.884 3.757 1.00 37.62 200 ARG A CA 1
ATOM 1564 C C . ARG A 1 200 ? -1.867 24.930 2.843 1.00 37.62 200 ARG A C 1
ATOM 1566 O O . ARG A 1 200 ? -2.278 25.328 1.757 1.00 37.62 200 ARG A O 1
ATOM 1573 N N . SER A 1 201 ? -2.014 23.660 3.210 1.00 50.22 201 SER A N 1
ATOM 1574 C CA . SER A 1 201 ? -2.794 22.699 2.416 1.00 50.22 201 SER A CA 1
ATOM 1575 C C . SER A 1 201 ? -3.823 21.957 3.245 1.00 50.22 201 SER A C 1
ATOM 1577 O O . SER A 1 201 ? -3.694 21.812 4.457 1.00 50.22 201 SER A O 1
ATOM 1579 N N . ALA A 1 202 ? -4.836 21.468 2.532 1.00 52.22 202 ALA A N 1
ATOM 1580 C CA . ALA A 1 202 ? -5.809 20.495 3.000 1.00 52.22 202 ALA A CA 1
ATOM 1581 C C . ALA A 1 202 ? -5.153 19.337 3.792 1.00 52.22 202 ALA A C 1
ATOM 1583 O O . ALA A 1 202 ? -3.979 19.028 3.559 1.00 52.22 202 ALA A O 1
ATOM 1584 N N . PRO A 1 203 ? -5.898 18.695 4.716 1.00 59.22 203 PRO A N 1
ATOM 1585 C CA . PRO A 1 203 ? -5.417 17.530 5.459 1.00 59.22 203 PRO A CA 1
ATOM 1586 C C . PRO A 1 203 ? -4.889 16.461 4.501 1.00 59.22 203 PRO A C 1
ATOM 1588 O O . PRO A 1 203 ? -5.578 16.136 3.536 1.00 59.22 203 PRO A O 1
ATOM 1591 N N . GLN A 1 204 ? -3.694 15.939 4.790 1.00 67.94 204 GLN A N 1
ATOM 1592 C CA . GLN A 1 204 ? -3.019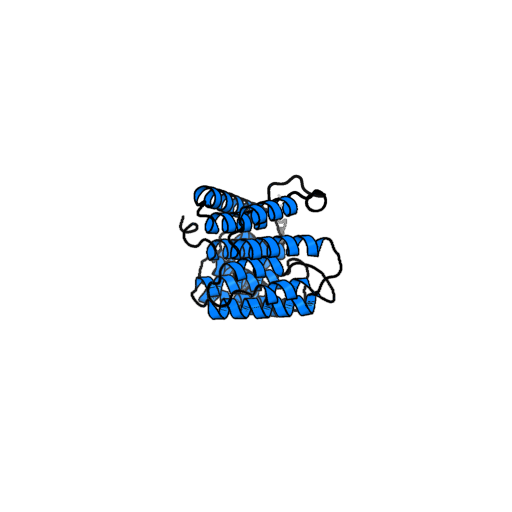 14.930 3.972 1.00 67.94 204 GLN A CA 1
ATOM 1593 C C . GLN A 1 204 ? -3.882 13.659 3.846 1.00 67.94 204 GLN A C 1
ATOM 1595 O O . GLN A 1 204 ? -4.652 13.340 4.763 1.00 67.94 204 GLN A O 1
ATOM 1600 N N . PRO A 1 205 ? -3.769 12.897 2.745 1.00 65.62 205 PRO A N 1
ATOM 1601 C CA . PRO A 1 205 ? -4.574 11.695 2.542 1.00 65.62 205 PRO A CA 1
ATOM 1602 C C . PRO A 1 205 ? -4.489 10.657 3.668 1.00 65.62 205 PRO A C 1
ATOM 1604 O O . PRO A 1 205 ? -5.483 10.018 4.008 1.00 65.62 205 PRO A O 1
ATOM 1607 N N . GLU A 1 206 ? -3.315 10.512 4.274 1.00 67.44 206 GLU A N 1
ATOM 1608 C CA . GLU A 1 206 ? -3.037 9.628 5.402 1.00 67.44 206 GLU A CA 1
ATOM 1609 C C . GLU A 1 206 ? -3.903 9.985 6.611 1.00 67.44 206 GLU A C 1
ATOM 1611 O O . GLU A 1 206 ? -4.530 9.111 7.212 1.00 67.44 206 GLU A O 1
ATOM 1616 N N . THR A 1 207 ? -4.005 11.280 6.920 1.00 65.81 207 THR A N 1
ATOM 1617 C CA . THR A 1 207 ? -4.867 11.803 7.985 1.00 65.81 207 THR A CA 1
ATOM 1618 C C . THR A 1 207 ? -6.315 11.413 7.750 1.00 65.81 207 THR A C 1
ATOM 1620 O O . THR A 1 207 ? -7.002 10.966 8.665 1.00 65.81 207 THR A O 1
ATOM 1623 N N . LEU A 1 208 ? -6.783 11.582 6.514 1.00 68.81 208 LEU A N 1
ATOM 1624 C CA . LEU A 1 208 ? -8.171 11.338 6.146 1.00 68.81 208 LEU A CA 1
ATOM 1625 C C . LEU A 1 208 ? -8.522 9.847 6.212 1.00 68.81 208 LEU A C 1
ATOM 1627 O O . LEU A 1 208 ? -9.610 9.507 6.678 1.00 68.81 208 LEU A O 1
ATOM 1631 N N . LEU A 1 209 ? -7.596 8.961 5.828 1.00 68.19 209 LEU A N 1
ATOM 1632 C CA . LEU A 1 209 ? -7.754 7.510 5.972 1.00 68.19 209 LEU A CA 1
ATOM 1633 C C . LEU A 1 209 ? -7.836 7.082 7.444 1.00 68.19 209 LEU A C 1
ATOM 1635 O O . LEU A 1 209 ? -8.702 6.281 7.803 1.00 68.19 209 LEU A O 1
ATOM 1639 N N . VAL A 1 210 ? -6.984 7.639 8.311 1.00 67.06 210 VAL A N 1
ATOM 1640 C CA . VAL A 1 210 ? -7.026 7.355 9.755 1.00 67.06 210 VAL A CA 1
ATOM 1641 C C . VAL A 1 210 ? -8.304 7.921 10.391 1.00 67.06 210 VAL A C 1
ATOM 1643 O O . VAL A 1 210 ? -8.957 7.230 11.171 1.00 67.06 210 VAL A O 1
ATOM 1646 N N . GLU A 1 211 ? -8.714 9.148 10.050 1.00 68.31 211 GLU A N 1
ATOM 1647 C CA . GLU A 1 211 ? -9.974 9.719 10.547 1.00 68.31 211 GLU A CA 1
ATOM 1648 C C . GLU A 1 211 ? -11.183 8.883 10.105 1.00 68.31 211 GLU A C 1
ATOM 1650 O O . GLU A 1 211 ? -12.057 8.594 10.925 1.00 68.31 211 GLU A O 1
ATOM 1655 N N . ALA A 1 212 ? -11.228 8.449 8.840 1.00 70.94 212 ALA A N 1
ATOM 1656 C CA . ALA A 1 212 ? -12.278 7.561 8.348 1.00 70.94 212 ALA A CA 1
ATOM 1657 C C . ALA A 1 212 ? -12.349 6.261 9.163 1.00 70.94 212 ALA A C 1
ATOM 1659 O O . ALA A 1 212 ? -13.442 5.819 9.517 1.00 70.94 212 ALA A O 1
ATOM 1660 N N . TYR A 1 213 ? -11.194 5.699 9.531 1.00 71.75 213 TYR A N 1
ATOM 1661 C CA . TYR A 1 213 ? -11.114 4.478 10.335 1.00 71.75 213 TYR A CA 1
ATOM 1662 C C . TYR A 1 213 ? -11.736 4.669 11.714 1.00 71.75 213 TYR A C 1
ATOM 1664 O O . TYR A 1 213 ? -12.567 3.876 12.155 1.00 71.75 213 TYR A O 1
ATOM 1672 N N . LEU A 1 214 ? -11.393 5.768 12.381 1.00 64.81 214 LEU A N 1
ATOM 1673 C CA . LEU A 1 214 ? -11.969 6.092 13.682 1.00 64.81 214 LEU A CA 1
ATOM 1674 C C . LEU A 1 214 ? -13.480 6.320 13.602 1.00 64.81 214 LEU A C 1
ATOM 1676 O O . LEU A 1 214 ? -14.218 5.842 14.462 1.00 64.81 214 LEU A O 1
ATOM 1680 N N . HIS A 1 215 ? -13.954 7.002 12.558 1.00 69.06 215 HIS A N 1
ATOM 1681 C CA . HIS A 1 215 ? -15.385 7.201 12.339 1.00 69.06 215 HIS A CA 1
ATOM 1682 C C . HIS A 1 215 ? -16.127 5.883 12.072 1.00 69.06 215 HIS A C 1
ATOM 1684 O O . HIS A 1 215 ? -17.243 5.720 12.562 1.00 69.06 215 HIS A O 1
ATOM 1690 N N . GLN A 1 216 ? -15.511 4.919 11.381 1.00 72.88 216 GLN A N 1
ATOM 1691 C CA . GLN A 1 216 ? -16.069 3.573 11.213 1.00 72.88 216 GLN A CA 1
ATOM 1692 C C . GLN A 1 216 ? -16.257 2.867 12.560 1.00 72.88 216 GLN A C 1
ATOM 1694 O O . GLN A 1 216 ? -17.333 2.338 12.829 1.00 72.88 216 GLN A O 1
ATOM 1699 N N . GLN A 1 217 ? -15.239 2.898 13.427 1.00 67.12 217 GLN A N 1
ATOM 1700 C CA . GLN A 1 217 ? -15.294 2.285 14.762 1.00 67.12 217 GLN A CA 1
ATOM 1701 C C . GLN A 1 217 ? -16.334 2.947 15.678 1.00 67.12 217 GLN A C 1
ATOM 1703 O O . GLN A 1 217 ? -16.865 2.311 16.583 1.00 67.12 217 GLN A O 1
ATOM 1708 N N . LEU A 1 218 ? -16.640 4.218 15.419 1.00 63.62 218 LEU A N 1
ATOM 1709 C CA . LEU A 1 218 ? -17.693 4.980 16.083 1.00 63.62 218 LEU A CA 1
ATOM 1710 C C . LEU A 1 218 ? -19.102 4.747 15.514 1.00 63.62 218 LEU A C 1
ATOM 1712 O O . LEU A 1 218 ? -20.065 5.271 16.069 1.00 63.62 218 LEU A O 1
ATOM 1716 N N . GLY A 1 219 ? -19.239 4.028 14.396 1.00 71.00 219 GLY A N 1
ATOM 1717 C CA . GLY A 1 219 ? -20.507 3.913 13.667 1.00 71.00 219 GLY A CA 1
ATOM 1718 C C . GLY A 1 219 ? -20.929 5.196 12.931 1.00 71.00 219 GLY A C 1
ATOM 1719 O O . GLY A 1 219 ? -22.050 5.283 12.435 1.00 71.00 219 GLY A O 1
ATOM 1720 N N . GLU A 1 220 ? -20.049 6.196 12.812 1.00 77.19 220 GLU A N 1
ATOM 1721 C CA . GLU A 1 220 ? -20.315 7.476 12.138 1.00 77.19 220 GLU A CA 1
ATOM 1722 C C . GLU A 1 220 ? -20.113 7.369 10.611 1.00 77.19 220 GLU A C 1
ATOM 1724 O O . GLU A 1 220 ? -19.238 8.008 10.014 1.00 77.19 220 GLU A O 1
ATOM 1729 N N . THR A 1 221 ? -20.947 6.557 9.956 1.00 76.62 221 THR A N 1
ATOM 1730 C CA . THR A 1 221 ? -20.802 6.164 8.540 1.00 76.62 221 THR A CA 1
ATOM 1731 C C . THR A 1 221 ? -20.784 7.340 7.558 1.00 76.62 221 THR A C 1
ATOM 1733 O O . THR A 1 221 ? -19.986 7.351 6.621 1.00 76.62 221 THR A O 1
ATOM 1736 N N . ALA A 1 222 ? -21.603 8.373 7.779 1.00 76.06 222 ALA A N 1
ATOM 1737 C CA . ALA A 1 222 ? -21.666 9.540 6.896 1.00 76.06 222 ALA A CA 1
ATOM 1738 C C . ALA A 1 222 ? -20.352 10.345 6.879 1.00 76.06 222 ALA A C 1
ATOM 1740 O O . ALA A 1 222 ? -19.865 10.721 5.812 1.00 76.06 222 ALA A O 1
ATOM 1741 N N . LYS A 1 223 ? -19.743 10.573 8.052 1.00 76.69 223 LYS A N 1
ATOM 1742 C CA . LYS A 1 223 ? -18.460 11.289 8.153 1.00 76.69 223 LYS A CA 1
ATOM 1743 C C . LYS A 1 223 ? -17.326 10.456 7.565 1.00 76.69 223 LYS A C 1
ATOM 1745 O O . LYS A 1 223 ? -16.521 10.992 6.808 1.00 76.69 223 LYS A O 1
ATOM 1750 N N . MET A 1 224 ? -17.314 9.151 7.846 1.00 78.44 224 MET A N 1
ATOM 1751 C CA . MET A 1 224 ? -16.375 8.201 7.245 1.00 78.44 224 MET A CA 1
ATOM 1752 C C . MET A 1 224 ? -16.407 8.278 5.710 1.00 78.44 224 MET A C 1
ATOM 1754 O O . MET A 1 224 ? -15.364 8.479 5.096 1.00 78.44 224 MET A O 1
ATOM 1758 N N . ARG A 1 225 ? -17.588 8.192 5.079 1.00 79.38 225 ARG A N 1
ATOM 1759 C CA . ARG A 1 225 ? -17.722 8.248 3.609 1.00 79.38 225 ARG A CA 1
ATOM 1760 C C . ARG A 1 225 ? -17.179 9.532 2.999 1.00 79.38 225 ARG A C 1
ATOM 1762 O O . ARG A 1 225 ? -16.548 9.495 1.947 1.00 79.38 225 ARG A O 1
ATOM 1769 N N . THR A 1 226 ? -17.437 10.674 3.630 1.00 81.81 226 THR A N 1
ATOM 1770 C CA . THR A 1 226 ? -16.886 11.953 3.165 1.00 81.81 226 THR A CA 1
ATOM 1771 C C . THR A 1 226 ? -15.363 11.951 3.266 1.00 81.81 226 THR A C 1
ATOM 1773 O O . THR A 1 226 ? -14.698 12.239 2.279 1.00 81.81 226 THR A O 1
ATOM 1776 N N . ARG A 1 227 ? -14.804 11.503 4.397 1.00 80.38 227 ARG A N 1
ATOM 1777 C CA . ARG A 1 227 ? -13.348 11.406 4.583 1.00 80.38 227 ARG A CA 1
ATOM 1778 C C . ARG A 1 227 ? -12.666 10.474 3.588 1.00 80.38 227 ARG A C 1
ATOM 1780 O O . ARG A 1 227 ? -11.595 10.813 3.096 1.00 80.38 227 ARG A O 1
ATOM 1787 N N . LEU A 1 228 ? -13.288 9.344 3.258 1.00 76.75 228 LEU A N 1
ATOM 1788 C CA . LEU A 1 228 ? -12.756 8.418 2.258 1.00 76.75 228 LEU A CA 1
ATOM 1789 C C . LEU A 1 228 ? -12.744 9.018 0.855 1.00 76.75 228 LEU A C 1
ATOM 1791 O O . LEU A 1 228 ? -11.725 8.920 0.175 1.00 76.75 228 LEU A O 1
ATOM 1795 N N . ARG A 1 229 ? -13.834 9.678 0.446 1.00 82.12 229 ARG A N 1
ATOM 1796 C CA . ARG A 1 229 ? -13.899 10.358 -0.856 1.00 82.12 229 ARG A CA 1
ATOM 1797 C C . ARG A 1 229 ? -12.858 11.469 -0.963 1.00 82.12 229 ARG A C 1
ATOM 1799 O O . ARG A 1 229 ? -12.155 11.541 -1.968 1.00 82.12 229 ARG A O 1
ATOM 1806 N N . ASP A 1 230 ? -12.709 12.276 0.087 1.00 80.69 230 ASP A N 1
ATOM 1807 C CA . ASP A 1 230 ? -11.695 13.331 0.137 1.00 80.69 230 ASP A CA 1
ATOM 1808 C C . ASP A 1 230 ? -10.278 12.740 0.037 1.00 80.69 230 ASP A C 1
ATOM 1810 O O . ASP A 1 230 ? -9.454 13.232 -0.736 1.00 80.69 230 ASP A O 1
ATOM 1814 N N . ALA A 1 231 ? -9.997 11.663 0.783 1.00 76.00 231 ALA A N 1
ATOM 1815 C CA . ALA A 1 231 ? -8.702 10.986 0.761 1.00 76.00 231 ALA A CA 1
ATOM 1816 C C . ALA A 1 231 ? -8.377 10.450 -0.636 1.00 76.00 231 ALA A C 1
ATOM 1818 O O . ALA A 1 231 ? -7.286 10.682 -1.155 1.00 76.00 231 ALA A O 1
ATOM 1819 N N . GLU A 1 232 ? -9.332 9.767 -1.267 1.00 80.00 232 GLU A N 1
ATOM 1820 C CA . GLU A 1 232 ? -9.158 9.205 -2.602 1.00 80.00 232 GLU A CA 1
ATOM 1821 C C . GLU A 1 232 ? -8.919 10.299 -3.646 1.00 80.00 232 GLU A C 1
ATOM 1823 O O . GLU A 1 232 ? -7.971 10.207 -4.431 1.00 80.00 232 GLU A O 1
ATOM 1828 N N . GLN A 1 233 ? -9.720 11.365 -3.629 1.00 83.25 233 GLN A N 1
ATOM 1829 C CA . GLN A 1 233 ? -9.554 12.476 -4.560 1.00 83.25 233 GLN A CA 1
ATOM 1830 C C . GLN A 1 233 ? -8.183 13.144 -4.393 1.00 83.25 233 GLN A C 1
ATOM 1832 O O . GLN A 1 233 ? -7.516 13.460 -5.384 1.00 83.25 233 GLN A O 1
ATOM 1837 N N . GLN A 1 234 ? -7.729 13.336 -3.153 1.00 79.75 234 GLN A N 1
ATOM 1838 C CA . GLN A 1 234 ? -6.405 13.891 -2.892 1.00 79.75 234 GLN A CA 1
ATOM 1839 C C . GLN A 1 234 ? -5.276 12.955 -3.339 1.00 79.75 234 GLN A C 1
ATOM 1841 O O . GLN A 1 234 ? -4.336 13.435 -3.974 1.00 79.75 234 GLN A O 1
ATOM 1846 N N . LEU A 1 235 ? -5.378 11.641 -3.098 1.00 79.50 235 LEU A N 1
ATOM 1847 C CA . LEU A 1 235 ? -4.404 10.652 -3.583 1.00 79.50 235 LEU A CA 1
ATOM 1848 C C . LEU A 1 235 ? -4.306 10.666 -5.106 1.00 79.50 235 LEU A C 1
ATOM 1850 O O . LEU A 1 235 ? -3.208 10.735 -5.655 1.00 79.50 235 LEU A O 1
ATOM 1854 N N . GLN A 1 236 ? -5.446 10.646 -5.799 1.00 81.19 236 GLN A N 1
ATOM 1855 C CA . GLN A 1 236 ? -5.476 10.683 -7.259 1.00 81.19 236 GLN A CA 1
ATOM 1856 C C . GLN A 1 236 ? -4.848 11.976 -7.796 1.00 81.19 236 GLN A C 1
ATOM 1858 O O . GLN A 1 236 ? -4.044 11.936 -8.731 1.00 81.19 236 GLN A O 1
ATOM 1863 N N . ASN A 1 237 ? -5.159 13.121 -7.186 1.00 82.44 237 ASN A N 1
ATOM 1864 C CA . ASN A 1 237 ? -4.574 14.404 -7.569 1.00 82.44 237 ASN A CA 1
ATOM 1865 C C . ASN A 1 237 ? -3.063 14.453 -7.310 1.00 82.44 237 ASN A C 1
ATOM 1867 O O . ASN A 1 237 ? -2.313 14.908 -8.176 1.00 82.44 237 ASN A O 1
ATOM 1871 N N . ALA A 1 238 ? -2.605 13.972 -6.155 1.00 77.56 238 ALA A N 1
ATOM 1872 C CA . ALA A 1 238 ? -1.190 13.944 -5.801 1.00 77.56 238 ALA A CA 1
ATOM 1873 C C . ALA A 1 238 ? -0.399 13.009 -6.729 1.00 77.56 238 ALA A C 1
ATOM 1875 O O . ALA A 1 238 ? 0.626 13.405 -7.286 1.00 77.56 238 ALA A O 1
ATOM 1876 N N . MET A 1 239 ? -0.934 11.817 -7.002 1.00 81.56 239 MET A N 1
ATOM 1877 C CA . MET A 1 239 ? -0.350 10.844 -7.926 1.00 81.56 239 MET A CA 1
ATOM 1878 C C . MET A 1 239 ? -0.254 11.391 -9.359 1.00 81.56 239 MET A C 1
ATOM 1880 O O . MET A 1 239 ? 0.751 11.193 -10.040 1.00 81.56 239 MET A O 1
ATOM 1884 N N . ARG A 1 240 ? -1.249 12.156 -9.827 1.00 82.50 240 ARG A N 1
ATOM 1885 C CA . ARG A 1 240 ? -1.188 12.823 -11.141 1.00 82.50 240 ARG A CA 1
ATOM 1886 C C . ARG A 1 240 ? -0.138 13.929 -11.212 1.00 82.50 240 ARG A C 1
ATOM 1888 O O . ARG A 1 240 ? 0.357 14.193 -12.302 1.00 82.50 240 ARG A O 1
ATOM 1895 N N . ARG A 1 241 ? 0.220 14.562 -10.094 1.00 80.50 241 ARG A N 1
ATOM 1896 C CA . ARG A 1 241 ? 1.124 15.728 -10.053 1.00 80.50 241 ARG A CA 1
ATOM 1897 C C . ARG A 1 241 ? 2.588 15.388 -9.791 1.00 80.50 241 ARG A C 1
ATOM 1899 O O . ARG A 1 241 ? 3.429 16.269 -9.921 1.00 80.50 241 ARG A O 1
ATOM 1906 N N . THR A 1 242 ? 2.901 14.152 -9.415 1.00 78.94 242 THR A N 1
ATOM 1907 C CA . THR A 1 242 ? 4.271 13.750 -9.089 1.00 78.94 242 THR A CA 1
ATOM 1908 C C . THR A 1 242 ? 4.880 12.848 -10.159 1.00 78.94 242 THR A C 1
ATOM 1910 O O . THR A 1 242 ? 4.248 11.895 -10.604 1.00 78.94 242 THR A O 1
ATOM 1913 N N . ASP A 1 243 ? 6.119 13.136 -10.557 1.00 78.19 243 ASP A N 1
ATOM 1914 C CA . ASP A 1 243 ? 6.933 12.254 -11.409 1.00 78.19 243 ASP A CA 1
ATOM 1915 C C . ASP A 1 243 ? 7.838 11.319 -10.585 1.00 78.19 243 ASP A C 1
ATOM 1917 O O . ASP A 1 243 ? 8.604 10.535 -11.142 1.00 78.19 243 ASP A O 1
ATOM 1921 N N . ASP A 1 244 ? 7.750 11.406 -9.257 1.00 82.38 244 ASP A N 1
ATOM 1922 C CA . ASP A 1 244 ? 8.556 10.644 -8.313 1.00 82.38 244 ASP A CA 1
ATOM 1923 C C . ASP A 1 244 ? 7.952 9.249 -8.100 1.00 82.38 244 ASP A C 1
ATOM 1925 O O . ASP A 1 244 ? 6.859 9.102 -7.544 1.00 82.38 244 ASP A O 1
ATOM 1929 N N . GLU A 1 245 ? 8.673 8.218 -8.544 1.00 82.12 245 GLU A N 1
ATOM 1930 C CA . GLU A 1 245 ? 8.274 6.813 -8.414 1.00 82.12 245 GLU A CA 1
ATOM 1931 C C . GLU A 1 245 ? 7.961 6.438 -6.958 1.00 82.12 245 GLU A C 1
ATOM 1933 O O . GLU A 1 245 ? 6.959 5.771 -6.700 1.00 82.12 245 GLU A O 1
ATOM 1938 N N . GLN A 1 246 ? 8.763 6.917 -6.003 1.00 82.50 246 GLN A N 1
ATOM 1939 C CA . GLN A 1 246 ? 8.607 6.612 -4.582 1.00 82.50 246 GLN A CA 1
ATOM 1940 C C . GLN A 1 246 ? 7.266 7.141 -4.056 1.00 82.50 246 GLN A C 1
ATOM 1942 O O . GLN A 1 246 ? 6.522 6.421 -3.388 1.00 82.50 246 GLN A O 1
ATOM 1947 N N . LYS A 1 247 ? 6.902 8.372 -4.436 1.00 81.25 247 LYS A N 1
ATOM 1948 C CA . LYS A 1 247 ? 5.607 8.968 -4.074 1.00 81.25 247 LYS A CA 1
ATOM 1949 C C . LYS A 1 247 ? 4.440 8.249 -4.738 1.00 81.25 247 LYS A C 1
ATOM 1951 O O . LYS A 1 247 ? 3.413 8.042 -4.098 1.00 81.25 247 LYS A O 1
ATOM 1956 N N . VAL A 1 248 ? 4.585 7.831 -5.997 1.00 85.38 248 VAL A N 1
ATOM 1957 C CA . VAL A 1 248 ? 3.539 7.054 -6.680 1.00 85.38 248 VAL A CA 1
ATOM 1958 C C . VAL A 1 248 ? 3.306 5.710 -5.985 1.00 85.38 248 VAL A C 1
ATOM 1960 O O . VAL A 1 248 ? 2.149 5.348 -5.762 1.00 85.38 248 VAL A O 1
ATOM 1963 N N . MET A 1 249 ? 4.370 5.000 -5.591 1.00 88.19 249 MET A N 1
ATOM 1964 C CA . MET A 1 249 ? 4.245 3.747 -4.835 1.00 88.19 249 MET A CA 1
ATOM 1965 C C . MET A 1 249 ? 3.558 3.970 -3.488 1.00 88.19 249 MET A C 1
ATOM 1967 O O . MET A 1 249 ? 2.647 3.218 -3.139 1.00 88.19 249 MET A O 1
ATOM 1971 N N . HIS A 1 250 ? 3.935 5.030 -2.773 1.00 83.12 250 HIS A N 1
ATOM 1972 C CA . HIS A 1 250 ? 3.310 5.407 -1.506 1.00 83.12 250 HIS A CA 1
ATOM 1973 C C . HIS A 1 250 ? 1.808 5.676 -1.660 1.00 83.12 250 HIS A C 1
ATOM 1975 O O . HIS A 1 250 ? 0.993 5.139 -0.912 1.00 83.12 250 HIS A O 1
ATOM 1981 N N . TYR A 1 251 ? 1.396 6.418 -2.690 1.00 84.06 251 TYR A N 1
ATOM 1982 C CA . TYR A 1 251 ? -0.027 6.674 -2.932 1.00 84.06 251 TYR A CA 1
ATOM 1983 C C . TYR A 1 251 ? -0.811 5.419 -3.330 1.00 84.06 251 TYR A C 1
ATOM 1985 O O . TYR A 1 251 ? -1.951 5.249 -2.892 1.00 84.06 251 TYR A O 1
ATOM 1993 N N . CYS A 1 252 ? -0.214 4.512 -4.109 1.00 86.06 252 CYS A N 1
ATOM 1994 C CA . CYS A 1 252 ? -0.817 3.207 -4.400 1.00 86.06 252 CYS A CA 1
ATOM 1995 C C . CYS A 1 252 ? -0.996 2.369 -3.126 1.00 86.06 252 CYS A C 1
ATOM 1997 O O . CYS A 1 252 ? -2.055 1.772 -2.923 1.00 86.06 252 CYS A O 1
ATOM 1999 N N . ALA A 1 253 ? -0.004 2.375 -2.236 1.00 85.06 253 ALA A N 1
ATOM 2000 C CA . ALA A 1 253 ? -0.074 1.693 -0.952 1.00 85.06 253 ALA A CA 1
ATOM 2001 C C . ALA A 1 253 ? -1.191 2.249 -0.056 1.00 85.06 253 ALA A C 1
ATOM 2003 O O . ALA A 1 253 ? -2.001 1.475 0.457 1.00 85.06 253 ALA A O 1
ATOM 2004 N N . LEU A 1 254 ? -1.316 3.574 0.060 1.00 79.12 254 LEU A N 1
ATOM 2005 C CA . LEU A 1 254 ? -2.409 4.212 0.803 1.00 79.12 254 LEU A CA 1
ATOM 2006 C C . LEU A 1 254 ? -3.788 3.897 0.217 1.00 79.12 254 LEU A C 1
ATOM 2008 O O . LEU A 1 254 ? -4.719 3.599 0.965 1.00 79.12 254 LEU A O 1
ATOM 2012 N N . ALA A 1 255 ? -3.924 3.902 -1.112 1.00 82.94 255 ALA A N 1
ATOM 2013 C CA . ALA A 1 255 ? -5.177 3.536 -1.769 1.00 82.94 255 ALA A CA 1
ATOM 2014 C C . ALA A 1 255 ? -5.568 2.074 -1.480 1.00 82.94 255 ALA A C 1
ATOM 2016 O O . ALA A 1 255 ? -6.728 1.783 -1.182 1.00 82.94 255 ALA A O 1
ATOM 2017 N N . LEU A 1 256 ? -4.605 1.147 -1.525 1.00 83.06 256 LEU A N 1
ATOM 2018 C CA . LEU A 1 256 ? -4.841 -0.267 -1.223 1.00 83.06 256 LEU A CA 1
ATOM 2019 C C . LEU A 1 256 ? -5.170 -0.501 0.252 1.00 83.06 256 LEU A C 1
ATOM 2021 O O . LEU A 1 256 ? -6.062 -1.294 0.551 1.00 83.06 256 LEU A O 1
ATOM 2025 N N . LEU A 1 257 ? -4.518 0.215 1.170 1.00 77.81 257 LEU A N 1
ATOM 2026 C CA . LEU A 1 257 ? -4.889 0.182 2.581 1.00 77.81 257 LEU A CA 1
ATOM 2027 C C . LEU A 1 257 ? -6.300 0.719 2.821 1.00 77.81 257 LEU A C 1
ATOM 2029 O O . LEU A 1 257 ? -7.058 0.100 3.561 1.00 77.81 257 LEU A O 1
ATOM 2033 N N . GLY A 1 258 ? -6.674 1.834 2.187 1.00 75.12 258 GLY A N 1
ATOM 2034 C CA . GLY A 1 258 ? -8.037 2.359 2.263 1.00 75.12 258 GLY A CA 1
ATOM 2035 C C . GLY A 1 258 ? -9.064 1.307 1.836 1.00 75.12 258 GLY A C 1
ATOM 2036 O O . GLY A 1 258 ? -10.016 1.032 2.562 1.00 75.12 258 GLY A O 1
ATOM 2037 N N . ARG A 1 259 ? -8.823 0.619 0.717 1.00 80.88 259 ARG A N 1
ATOM 2038 C CA . ARG A 1 259 ? -9.683 -0.488 0.255 1.00 80.88 259 ARG A CA 1
ATOM 2039 C C . ARG A 1 259 ? -9.745 -1.650 1.244 1.00 80.88 259 ARG A C 1
ATOM 2041 O O . ARG A 1 259 ? -10.817 -2.205 1.463 1.00 80.88 259 ARG A O 1
ATOM 2048 N N . MET A 1 260 ? -8.607 -2.014 1.832 1.00 79.00 260 MET A N 1
ATOM 2049 C CA . MET A 1 260 ? -8.516 -3.087 2.822 1.00 79.00 260 MET A CA 1
ATOM 2050 C C . MET A 1 260 ? -9.321 -2.762 4.089 1.00 79.00 260 MET A C 1
ATOM 2052 O O . MET A 1 260 ? -10.003 -3.636 4.618 1.00 79.00 260 MET A O 1
ATOM 2056 N N . LEU A 1 261 ? -9.243 -1.520 4.570 1.00 72.56 261 LEU A N 1
ATOM 2057 C CA . LEU A 1 261 ? -9.907 -1.060 5.793 1.00 72.56 261 LEU A CA 1
ATOM 2058 C C . LEU A 1 261 ? -11.413 -0.854 5.608 1.00 72.56 261 LEU A C 1
ATOM 2060 O O . LEU A 1 261 ? -12.199 -1.134 6.514 1.00 72.56 261 LEU A O 1
ATOM 2064 N N . PHE A 1 262 ? -11.820 -0.401 4.421 1.00 74.19 262 PHE A N 1
ATOM 2065 C CA . PHE A 1 262 ? -13.200 -0.014 4.125 1.00 74.19 262 PHE A CA 1
ATOM 2066 C C . PHE A 1 262 ? -13.761 -0.757 2.903 1.00 74.19 262 PHE A C 1
ATOM 2068 O O . PHE A 1 262 ? -14.246 -0.128 1.961 1.00 74.19 262 PHE A O 1
ATOM 2075 N N . PRO A 1 263 ? -13.759 -2.102 2.886 1.00 70.50 263 PRO A N 1
ATOM 2076 C CA . PRO A 1 263 ? -14.059 -2.877 1.680 1.00 70.50 263 PRO A CA 1
ATOM 2077 C C . PRO A 1 263 ? -15.493 -2.689 1.164 1.00 70.50 263 PRO A C 1
ATOM 2079 O O . PRO A 1 263 ? -15.758 -2.917 -0.015 1.00 70.50 263 PRO A O 1
ATOM 2082 N N . GLN A 1 264 ? -16.430 -2.285 2.028 1.00 69.88 264 GLN A N 1
ATOM 2083 C CA . GLN A 1 264 ? -17.830 -2.053 1.654 1.00 69.88 264 GLN A CA 1
ATOM 2084 C C . GLN A 1 264 ? -18.049 -0.714 0.938 1.00 69.88 264 GLN A C 1
ATOM 2086 O O . GLN A 1 264 ? -18.974 -0.599 0.144 1.00 69.88 264 GLN A O 1
ATOM 2091 N N . GLU A 1 265 ? -17.185 0.271 1.179 1.00 68.12 265 GLU A N 1
ATOM 2092 C CA . GLU A 1 265 ? -17.356 1.644 0.688 1.00 68.12 265 GLU A CA 1
ATOM 2093 C C . GLU A 1 265 ? -16.619 1.887 -0.643 1.00 68.12 265 GLU A C 1
ATOM 2095 O O . GLU A 1 265 ? -16.869 2.873 -1.323 1.00 68.12 265 GLU A O 1
ATOM 2100 N N . TRP A 1 266 ? -15.751 0.954 -1.053 1.00 59.31 266 TRP A N 1
ATOM 2101 C CA . TRP A 1 266 ? -14.964 1.004 -2.297 1.00 59.31 266 TRP A CA 1
ATOM 2102 C C . TRP A 1 266 ? -15.551 0.128 -3.426 1.00 59.31 266 TRP A C 1
ATOM 2104 O O . TRP A 1 266 ? -14.836 -0.332 -4.325 1.00 59.31 266 TRP A O 1
ATOM 2114 N N . LYS A 1 267 ? -16.856 -0.165 -3.350 1.00 45.97 267 LYS A N 1
ATOM 2115 C CA . LYS A 1 267 ? -17.622 -0.911 -4.368 1.00 45.97 267 LYS A CA 1
ATOM 2116 C C . LYS A 1 267 ? -18.356 -0.011 -5.376 1.00 45.97 267 LYS A C 1
ATOM 2118 O O . LYS A 1 267 ? -19.114 -0.548 -6.178 1.00 45.97 267 LYS A O 1
ATOM 2123 N N . LEU A 1 268 ? -18.151 1.306 -5.312 1.00 35.22 268 LEU A N 1
ATOM 2124 C CA . LEU A 1 268 ? -18.687 2.272 -6.275 1.00 35.22 268 LEU A CA 1
ATOM 2125 C C . LEU A 1 268 ? -17.861 2.287 -7.564 1.00 35.22 268 LEU A C 1
ATOM 2127 O O . LEU A 1 268 ? -16.613 2.276 -7.453 1.00 35.22 268 LEU A O 1
#

pLDDT: mean 70.07, std 18.66, range [34.47, 97.75]